Protein AF-A0A6J8AQZ4-F1 (afdb_monomer_lite)

Sequence (207 aa):
MGESQRAQWILSMPACADYNSAMQDLTGVGYCTSDQHKEATRARKERDRVDTLAILEYLSERNPFTNDVSLRNIETGVEAEPVVNVDKAESIGNKTLELMKGQTILNYSFKKSNQSITLAAKPKSKSDSDFLNTDIDPQLMFQRLTTAANGLFENTSEVFQYELSSIPSSMFDCNRLPREACKSNLADAIWACGSDCIHEIDGEVKI

Radius of gyration: 31.35 Å; chains: 1; bounding box: 79×80×85 Å

Structure (mmCIF, N/CA/C/O backbone):
data_AF-A0A6J8AQZ4-F1
#
_entry.id   AF-A0A6J8AQZ4-F1
#
loop_
_atom_site.group_PDB
_atom_site.id
_atom_site.type_symbol
_atom_site.label_atom_id
_atom_site.label_alt_id
_atom_site.label_comp_id
_atom_site.label_asym_id
_atom_site.label_entity_id
_atom_site.label_seq_id
_atom_site.pdbx_PDB_ins_code
_atom_site.Cartn_x
_atom_site.Cartn_y
_atom_site.Cartn_z
_atom_site.occupancy
_atom_site.B_iso_or_equiv
_atom_site.auth_seq_id
_atom_site.auth_comp_id
_atom_site.auth_asym_id
_atom_site.auth_atom_id
_atom_site.pdbx_PDB_model_num
ATOM 1 N N . MET A 1 1 ? 14.555 34.917 -6.630 1.00 58.16 1 MET A N 1
ATOM 2 C CA . MET A 1 1 ? 14.397 35.268 -8.060 1.00 58.16 1 MET A CA 1
ATOM 3 C C . MET A 1 1 ? 13.459 36.461 -8.144 1.00 58.16 1 MET A C 1
ATOM 5 O O . MET A 1 1 ? 12.332 36.334 -7.672 1.00 58.16 1 MET A O 1
ATOM 9 N N . GLY A 1 2 ? 13.938 37.609 -8.635 1.00 88.62 2 GLY A N 1
ATOM 10 C CA . GLY A 1 2 ? 13.139 38.840 -8.713 1.00 88.62 2 GLY A CA 1
ATOM 11 C C . GLY A 1 2 ? 12.126 38.821 -9.864 1.00 88.62 2 GLY A C 1
ATOM 12 O O . GLY A 1 2 ? 12.250 38.012 -10.785 1.00 88.62 2 GLY A O 1
ATOM 13 N N . GLU A 1 3 ? 11.131 39.711 -9.826 1.00 86.50 3 GLU A N 1
ATOM 14 C CA . GLU A 1 3 ? 10.100 39.821 -10.876 1.00 86.50 3 GLU A CA 1
ATOM 15 C C . GLU A 1 3 ? 10.682 40.126 -12.258 1.00 86.50 3 GLU A C 1
ATOM 17 O O . GLU A 1 3 ? 10.218 39.571 -13.248 1.00 86.50 3 GLU A O 1
ATOM 22 N N . SER A 1 4 ? 11.749 40.923 -12.334 1.00 83.19 4 SER A N 1
ATOM 23 C CA . SER A 1 4 ? 12.439 41.237 -13.591 1.00 83.19 4 SER A CA 1
ATOM 24 C C . SER A 1 4 ? 13.028 39.996 -14.266 1.00 83.19 4 SER A C 1
ATOM 26 O O . SER A 1 4 ? 12.881 39.812 -15.471 1.00 83.19 4 SER A O 1
ATOM 28 N N . GLN A 1 5 ? 13.633 39.098 -13.488 1.00 80.88 5 GLN A N 1
ATOM 29 C CA . GLN A 1 5 ? 14.158 37.830 -13.995 1.00 80.88 5 GLN A CA 1
ATOM 30 C C . GLN A 1 5 ? 13.031 36.884 -14.406 1.00 80.88 5 GLN A C 1
ATOM 32 O O . GLN A 1 5 ? 13.143 36.233 -15.440 1.00 80.88 5 GLN A O 1
ATOM 37 N N . ARG A 1 6 ? 11.921 36.838 -13.657 1.00 81.31 6 ARG A N 1
ATOM 38 C CA . ARG A 1 6 ? 10.739 36.057 -14.059 1.00 81.31 6 ARG A CA 1
ATOM 39 C C . ARG A 1 6 ? 10.145 36.572 -15.370 1.00 81.31 6 ARG A C 1
ATOM 41 O O . ARG A 1 6 ? 9.874 35.770 -16.255 1.00 81.31 6 ARG A O 1
ATOM 48 N N . ALA A 1 7 ? 9.992 37.887 -15.517 1.00 85.00 7 ALA A N 1
ATOM 49 C CA . ALA A 1 7 ? 9.477 38.504 -16.735 1.00 85.00 7 ALA A CA 1
ATOM 50 C C . ALA A 1 7 ? 10.390 38.229 -17.935 1.00 85.00 7 ALA A C 1
ATOM 52 O O . ALA A 1 7 ? 9.904 37.862 -19.000 1.00 85.00 7 ALA A O 1
ATOM 53 N N . GLN A 1 8 ? 11.709 38.325 -17.753 1.00 83.00 8 GLN A N 1
ATOM 54 C CA . GLN A 1 8 ? 12.668 38.010 -18.807 1.00 83.00 8 GLN A CA 1
ATOM 55 C C . GLN A 1 8 ? 12.550 36.555 -19.271 1.00 83.00 8 GLN A C 1
ATOM 57 O O . GLN A 1 8 ? 12.545 36.317 -20.471 1.00 83.00 8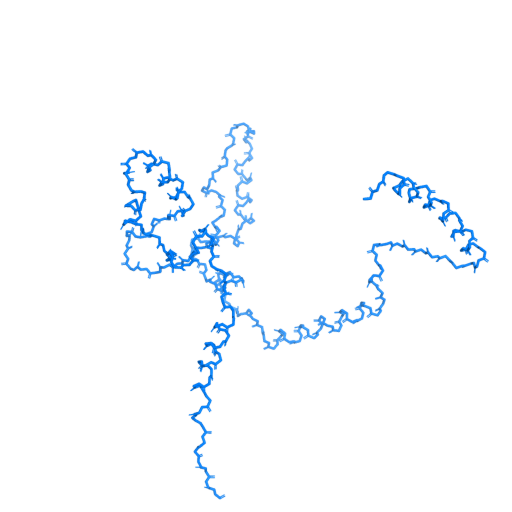 GLN A O 1
ATOM 62 N N . TRP A 1 9 ? 12.404 35.604 -18.345 1.00 79.25 9 TRP A N 1
ATOM 63 C CA . TRP A 1 9 ? 12.208 34.188 -18.673 1.00 79.25 9 TRP A CA 1
ATOM 64 C C . TRP A 1 9 ? 10.869 33.912 -19.368 1.00 79.25 9 TRP A C 1
ATOM 66 O O . TRP A 1 9 ? 10.823 33.168 -20.345 1.00 79.25 9 TRP A O 1
ATOM 76 N N . ILE A 1 10 ? 9.784 34.523 -18.889 1.00 84.75 10 ILE A N 1
ATOM 77 C CA . ILE A 1 10 ? 8.444 34.337 -19.465 1.00 84.75 10 ILE A CA 1
ATOM 78 C C . ILE A 1 10 ? 8.373 34.923 -20.878 1.00 84.75 10 ILE A C 1
ATOM 80 O O . ILE A 1 10 ? 7.777 34.317 -21.763 1.00 84.75 10 ILE A O 1
ATOM 84 N N . LEU A 1 11 ? 8.985 36.086 -21.101 1.00 84.44 11 LEU A N 1
ATOM 85 C CA . LEU A 1 11 ? 8.940 36.775 -22.390 1.00 84.44 11 LEU A CA 1
ATOM 86 C C . LEU A 1 11 ? 9.978 36.245 -23.390 1.00 84.44 11 LEU A C 1
ATOM 88 O O . LEU A 1 11 ? 9.758 36.354 -24.594 1.00 84.44 11 LEU A O 1
ATOM 92 N N . SER A 1 12 ? 11.090 35.660 -22.929 1.00 84.69 12 SER A N 1
ATOM 93 C CA . SER A 1 12 ? 12.106 35.084 -23.819 1.00 84.69 12 SER A CA 1
ATOM 94 C C . SER A 1 12 ? 11.692 33.732 -24.390 1.00 84.69 12 SER A C 1
ATOM 96 O O . SER A 1 12 ? 12.047 33.426 -25.525 1.00 84.69 12 SER A O 1
ATOM 98 N N . MET A 1 13 ? 10.920 32.936 -23.645 1.00 83.19 13 MET A N 1
ATOM 99 C CA . MET A 1 13 ? 10.511 31.597 -24.074 1.00 83.19 13 MET A CA 1
ATOM 100 C C . MET A 1 13 ? 9.758 31.573 -25.417 1.00 83.19 13 MET A C 1
ATOM 102 O O . MET A 1 13 ? 10.175 30.805 -26.284 1.00 83.19 13 MET A O 1
ATOM 106 N N . PRO A 1 14 ? 8.710 32.393 -25.647 1.00 83.75 14 PRO A N 1
ATOM 107 C CA . PRO A 1 14 ? 8.016 32.432 -26.935 1.00 83.75 14 PRO A CA 1
ATOM 108 C C . PRO A 1 14 ? 8.938 32.862 -28.079 1.00 83.75 14 PRO A C 1
ATOM 110 O O . PRO A 1 14 ? 8.982 32.206 -29.112 1.00 83.75 14 PRO A O 1
ATOM 113 N N . ALA A 1 15 ? 9.757 33.897 -27.859 1.00 84.12 15 ALA A N 1
ATOM 114 C CA . ALA A 1 15 ? 10.703 34.365 -28.867 1.00 84.12 15 ALA A CA 1
ATOM 115 C C . ALA A 1 15 ? 11.713 33.268 -29.244 1.00 84.12 15 ALA A C 1
ATOM 117 O O . ALA A 1 15 ? 11.947 33.010 -30.421 1.00 84.12 15 ALA A O 1
ATOM 118 N N . CYS A 1 16 ? 12.286 32.574 -28.257 1.00 83.50 16 CYS A N 1
ATOM 119 C CA . CYS A 1 16 ? 13.197 31.458 -28.501 1.00 83.50 16 CYS A CA 1
ATOM 120 C C . CYS A 1 16 ? 12.506 30.271 -29.192 1.00 83.50 16 CYS A C 1
ATOM 122 O O . CYS A 1 16 ? 13.143 29.597 -30.002 1.00 83.50 16 CYS A O 1
ATOM 124 N N . ALA A 1 17 ? 11.226 30.017 -28.905 1.00 83.56 17 ALA A N 1
ATOM 125 C CA . ALA A 1 17 ? 10.450 28.964 -29.555 1.00 83.56 17 ALA A CA 1
ATOM 126 C C . ALA A 1 17 ? 10.220 29.249 -31.049 1.00 83.56 17 ALA A C 1
ATOM 128 O O . ALA A 1 17 ? 10.356 28.330 -31.860 1.00 83.56 17 ALA A O 1
ATOM 129 N N . ASP A 1 18 ? 9.962 30.505 -31.422 1.00 85.31 18 ASP A N 1
ATOM 130 C CA . ASP A 1 18 ? 9.779 30.911 -32.822 1.00 85.31 18 ASP A CA 1
ATOM 131 C C . ASP A 1 18 ? 11.064 30.709 -33.639 1.00 85.31 18 ASP A C 1
ATOM 133 O O . ASP A 1 18 ? 11.042 30.083 -34.701 1.00 85.31 18 ASP A O 1
ATOM 137 N N . TYR A 1 19 ? 12.215 31.151 -33.115 1.00 87.62 19 TYR A N 1
ATOM 138 C CA . TYR A 1 19 ? 13.513 30.926 -33.769 1.00 87.62 19 TYR A CA 1
ATOM 139 C C . TYR A 1 19 ? 13.877 29.440 -33.854 1.00 87.62 19 TYR A C 1
ATOM 141 O O . TYR A 1 19 ? 14.420 28.998 -34.866 1.00 87.62 19 TYR A O 1
ATOM 149 N N . ASN A 1 20 ? 13.579 28.660 -32.811 1.00 83.69 20 ASN A N 1
ATOM 150 C CA . ASN A 1 20 ? 13.807 27.217 -32.818 1.00 83.69 20 ASN A CA 1
ATOM 151 C C . ASN A 1 20 ? 12.940 26.521 -33.877 1.00 83.69 20 ASN A C 1
ATOM 153 O O . ASN A 1 20 ? 13.442 25.679 -34.615 1.00 83.69 20 ASN A O 1
ATOM 157 N N . SER A 1 21 ? 11.670 26.909 -34.001 1.00 84.44 21 SER A N 1
ATOM 158 C CA . SER A 1 21 ? 10.755 26.361 -35.011 1.00 84.44 21 SER A CA 1
ATOM 159 C C . SER A 1 21 ? 11.232 26.696 -36.426 1.00 84.44 21 SER A C 1
ATOM 161 O O . SER A 1 21 ? 11.387 25.798 -37.248 1.00 84.44 21 SER A O 1
ATOM 163 N N . ALA A 1 22 ? 11.609 27.954 -36.679 1.00 88.56 22 ALA A N 1
ATOM 164 C CA . ALA A 1 22 ? 12.163 28.370 -37.969 1.00 88.56 22 ALA A CA 1
ATOM 165 C C . ALA A 1 22 ? 13.468 27.631 -38.328 1.00 88.56 22 ALA A C 1
ATOM 167 O O . ALA A 1 22 ? 13.700 27.293 -39.489 1.00 88.56 22 ALA A O 1
ATOM 168 N N . MET A 1 23 ? 14.324 27.350 -37.337 1.00 86.12 23 MET A N 1
ATOM 169 C CA . MET A 1 23 ? 15.549 26.568 -37.535 1.00 86.12 23 MET A CA 1
ATOM 170 C C . MET A 1 23 ? 15.245 25.105 -37.890 1.00 86.12 23 MET A C 1
ATOM 172 O O . MET A 1 23 ? 15.922 24.515 -38.736 1.00 86.12 23 MET A O 1
ATOM 176 N N . GLN A 1 24 ? 14.228 24.511 -37.265 1.00 87.31 24 GLN A N 1
ATOM 177 C CA . GLN A 1 24 ? 13.788 23.148 -37.570 1.00 87.31 24 GLN A CA 1
ATOM 178 C C . GLN A 1 24 ? 13.189 23.054 -38.976 1.00 87.31 24 GLN A C 1
ATOM 180 O O . GLN A 1 24 ? 13.543 22.137 -39.718 1.00 87.31 24 GLN A O 1
ATOM 185 N N . ASP A 1 25 ? 12.381 24.038 -39.377 1.00 86.75 25 ASP A N 1
ATOM 186 C CA . ASP A 1 25 ? 11.824 24.126 -40.731 1.00 86.75 25 ASP A CA 1
ATOM 187 C C . ASP A 1 25 ? 12.928 24.276 -41.787 1.00 86.75 25 ASP A C 1
ATOM 189 O O . ASP A 1 25 ? 12.918 23.584 -42.805 1.00 86.75 25 ASP A O 1
ATOM 193 N N . LEU A 1 26 ? 13.924 25.132 -41.526 1.00 88.88 26 LEU A N 1
ATOM 194 C CA . LEU A 1 26 ? 15.059 25.346 -42.429 1.00 88.88 26 LEU A CA 1
ATOM 195 C C . LEU A 1 26 ? 15.908 24.082 -42.612 1.00 88.88 26 LEU A C 1
ATOM 197 O O . LEU A 1 26 ? 16.385 23.800 -43.710 1.00 88.88 26 LEU A O 1
ATOM 201 N N . THR A 1 27 ? 16.142 23.346 -41.527 1.00 87.31 27 THR A N 1
ATOM 202 C CA . THR A 1 27 ? 17.009 22.158 -41.539 1.00 87.31 27 THR A CA 1
ATOM 203 C C . THR A 1 27 ? 16.265 20.878 -41.914 1.00 87.31 27 THR A C 1
ATOM 205 O O . THR A 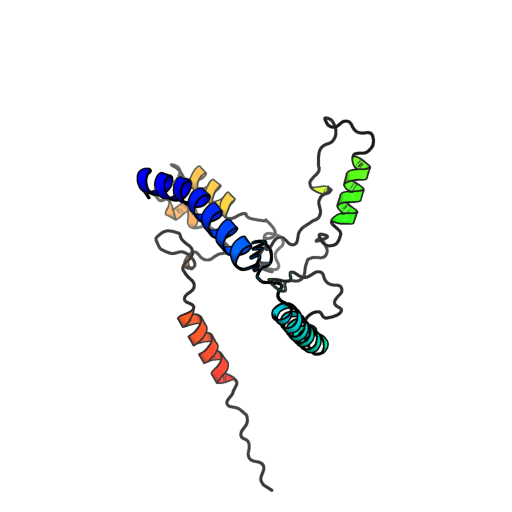1 27 ? 16.905 19.862 -42.181 1.00 87.31 27 THR A O 1
ATOM 208 N N . GLY A 1 28 ? 14.928 20.905 -41.939 1.00 79.94 28 GLY A N 1
ATOM 209 C CA . GLY A 1 28 ? 14.087 19.722 -42.122 1.00 79.94 28 GLY A CA 1
ATOM 210 C C . GLY A 1 28 ? 14.177 18.720 -40.963 1.00 79.94 28 GLY A C 1
ATOM 211 O O . GLY A 1 28 ? 13.743 17.577 -41.105 1.00 79.94 28 GLY A O 1
ATOM 212 N N . VAL A 1 29 ? 14.758 19.119 -39.824 1.00 76.56 29 VAL A N 1
ATOM 213 C CA . VAL A 1 29 ? 14.945 18.273 -38.639 1.00 76.56 29 VAL A CA 1
ATOM 214 C C . VAL A 1 29 ? 13.958 18.714 -37.563 1.00 76.56 29 VAL A C 1
ATOM 216 O O . VAL A 1 29 ? 14.238 19.610 -36.773 1.00 76.56 29 VAL A O 1
ATOM 219 N N . GLY A 1 30 ? 12.791 18.070 -37.522 1.00 68.88 30 GLY A N 1
ATOM 220 C CA . GLY A 1 30 ? 11.788 18.305 -36.482 1.00 68.88 30 GLY A CA 1
ATOM 221 C C . GLY A 1 30 ? 12.209 17.695 -35.144 1.00 68.88 30 GLY A C 1
ATOM 222 O O . GLY A 1 30 ? 12.265 16.472 -34.997 1.00 68.88 30 GLY A O 1
ATOM 223 N N . TYR A 1 31 ? 12.475 18.536 -34.147 1.00 61.81 31 TYR A N 1
ATOM 224 C CA . TYR A 1 31 ? 12.676 18.118 -32.762 1.00 61.81 31 TYR A CA 1
ATOM 225 C C . TYR A 1 31 ? 11.317 18.061 -32.059 1.00 61.81 31 TYR A C 1
ATOM 227 O O . TYR A 1 31 ? 10.884 19.001 -31.397 1.00 61.81 31 TYR A O 1
ATOM 235 N N . CYS A 1 32 ? 10.631 16.925 -32.174 1.00 58.16 32 CYS A N 1
ATOM 236 C CA . CYS A 1 32 ? 9.469 16.640 -31.338 1.00 58.16 32 CYS A CA 1
ATOM 237 C C . CYS A 1 32 ? 9.949 16.207 -29.947 1.00 58.16 32 CYS A C 1
ATOM 239 O O . CYS A 1 32 ? 10.087 15.016 -29.667 1.00 58.16 32 CYS A O 1
ATOM 241 N N . THR A 1 33 ? 10.208 17.154 -29.047 1.00 56.22 33 THR A N 1
ATOM 242 C CA . THR A 1 33 ? 10.323 16.824 -27.623 1.00 56.22 33 THR A CA 1
ATOM 243 C C . THR A 1 33 ? 8.918 16.630 -27.065 1.00 56.22 33 THR A C 1
ATOM 245 O O . THR A 1 33 ? 8.337 17.536 -26.473 1.00 56.22 33 THR A O 1
ATOM 248 N N . SER A 1 34 ? 8.337 15.439 -27.247 1.00 52.62 34 SER A N 1
ATOM 249 C CA . SER A 1 34 ? 7.300 15.017 -26.306 1.00 52.62 34 SER A CA 1
ATOM 250 C C . SER A 1 34 ? 8.012 14.786 -24.972 1.00 52.62 34 SER A C 1
ATOM 252 O O . SER A 1 34 ? 8.622 13.734 -24.757 1.00 52.62 34 SER A O 1
ATOM 254 N N . ASP A 1 35 ? 7.990 15.789 -24.099 1.00 52.09 35 ASP A N 1
ATOM 255 C CA . ASP A 1 35 ? 8.717 15.800 -22.821 1.00 52.09 35 ASP A CA 1
ATOM 256 C C . ASP A 1 35 ? 8.324 14.669 -21.856 1.00 52.09 35 ASP A C 1
ATOM 258 O O . ASP A 1 35 ? 8.927 14.516 -20.800 1.00 52.09 35 ASP A O 1
ATOM 262 N N . GLN A 1 36 ? 7.348 13.829 -22.204 1.00 53.62 36 GLN A N 1
ATOM 263 C CA . GLN A 1 36 ? 6.868 12.782 -21.310 1.00 53.62 36 GLN A CA 1
ATOM 264 C C . GLN A 1 36 ? 7.612 11.445 -21.424 1.00 53.62 36 GLN A C 1
ATOM 266 O O . GLN A 1 36 ? 7.566 10.674 -20.471 1.00 53.62 36 GLN A O 1
ATOM 271 N N . HIS A 1 37 ? 8.358 11.159 -22.503 1.00 55.16 37 HIS A N 1
ATOM 272 C CA . HIS A 1 37 ? 9.021 9.847 -22.656 1.00 55.16 37 HIS A CA 1
ATOM 273 C C . HIS A 1 37 ? 10.385 9.880 -23.357 1.00 55.16 37 HIS A C 1
ATOM 275 O O . HIS A 1 37 ? 10.706 8.991 -24.148 1.00 55.16 37 HIS A O 1
ATOM 281 N N . LYS A 1 38 ? 11.245 10.847 -23.020 1.00 57.66 38 LYS A N 1
ATOM 282 C CA . LYS A 1 38 ? 12.655 10.823 -23.462 1.00 57.66 38 LYS A CA 1
ATOM 283 C C . LYS A 1 38 ? 13.407 9.564 -22.975 1.00 57.66 38 LYS A C 1
ATOM 285 O O . LYS A 1 38 ? 14.357 9.112 -23.607 1.00 57.66 38 LYS A O 1
ATOM 290 N N . GLU A 1 39 ? 12.913 8.943 -21.904 1.00 55.91 39 GLU A N 1
ATOM 291 C CA . GLU A 1 39 ? 13.478 7.737 -21.287 1.00 55.91 39 GLU A CA 1
ATOM 292 C C . GLU A 1 39 ? 13.051 6.412 -21.947 1.00 55.91 39 GLU A C 1
ATOM 294 O O . GLU A 1 39 ? 13.713 5.398 -21.752 1.00 55.91 39 GLU A O 1
ATOM 299 N N . ALA A 1 40 ? 12.008 6.382 -22.787 1.00 66.81 40 ALA A N 1
ATOM 300 C CA . ALA A 1 40 ? 11.498 5.138 -23.390 1.00 66.81 40 ALA A CA 1
ATOM 301 C C . ALA A 1 40 ? 12.202 4.770 -24.714 1.00 66.81 40 ALA A C 1
ATOM 303 O O . ALA A 1 40 ? 11.592 4.232 -25.645 1.00 66.81 40 ALA A O 1
ATOM 304 N N . THR A 1 41 ? 13.495 5.076 -24.818 1.00 79.88 41 THR A N 1
ATOM 305 C CA . THR A 1 41 ? 14.304 4.766 -26.003 1.00 79.88 41 THR A CA 1
ATOM 306 C C . THR A 1 41 ? 14.408 3.247 -26.193 1.00 79.88 41 THR A C 1
ATOM 308 O O . THR A 1 41 ? 14.424 2.493 -25.222 1.00 79.88 41 THR A O 1
ATOM 311 N N . ARG A 1 42 ? 14.532 2.767 -27.440 1.00 82.19 42 ARG A N 1
ATOM 312 C CA . ARG A 1 42 ? 14.672 1.327 -27.751 1.00 82.19 42 ARG A CA 1
ATOM 313 C C . ARG A 1 42 ? 15.762 0.636 -26.917 1.00 82.19 42 ARG A C 1
ATOM 315 O O . ARG A 1 42 ? 15.546 -0.468 -26.441 1.00 82.19 42 ARG A O 1
ATOM 322 N N . ALA A 1 43 ? 16.894 1.306 -26.699 1.00 83.88 43 ALA A N 1
ATOM 323 C CA . ALA A 1 43 ? 17.983 0.799 -25.865 1.00 83.88 43 ALA A CA 1
ATOM 324 C C . ALA A 1 43 ? 17.592 0.631 -24.384 1.00 83.88 43 ALA A C 1
ATOM 326 O O . ALA A 1 43 ? 18.026 -0.322 -23.747 1.00 83.88 43 ALA A O 1
ATOM 327 N N . ARG A 1 44 ? 16.764 1.534 -23.840 1.00 83.25 44 ARG A N 1
ATOM 328 C CA . ARG A 1 44 ? 16.249 1.451 -22.464 1.00 83.25 44 ARG A CA 1
ATOM 329 C C . ARG A 1 44 ? 15.249 0.314 -22.326 1.00 83.25 44 ARG A C 1
ATOM 331 O O . ARG A 1 44 ? 15.419 -0.507 -21.446 1.00 83.25 44 ARG A O 1
ATOM 338 N N . LYS A 1 45 ? 14.321 0.181 -23.279 1.00 86.62 45 LYS A N 1
ATOM 339 C CA . LYS A 1 45 ? 13.375 -0.949 -23.327 1.00 86.62 45 LYS A CA 1
ATOM 340 C C . LYS A 1 45 ? 14.081 -2.305 -23.371 1.00 86.62 45 LYS A C 1
ATOM 342 O O . LYS A 1 45 ? 13.656 -3.237 -22.702 1.00 86.62 45 LYS A O 1
ATOM 347 N N . GLU A 1 46 ? 15.152 -2.412 -24.157 1.00 91.56 46 GLU A N 1
ATOM 348 C CA . GLU A 1 46 ? 15.924 -3.654 -24.246 1.00 91.56 46 GLU A CA 1
ATOM 349 C C . GLU A 1 46 ? 16.688 -3.946 -22.952 1.00 91.56 46 GLU A C 1
ATOM 351 O O . GLU A 1 46 ? 16.699 -5.086 -22.498 1.00 91.56 46 GLU A O 1
ATOM 356 N N . ARG A 1 47 ? 17.277 -2.922 -22.323 1.00 91.25 47 ARG A N 1
ATOM 357 C CA . ARG A 1 47 ? 17.936 -3.074 -21.022 1.00 91.25 47 ARG A CA 1
ATOM 358 C C . ARG A 1 47 ? 16.943 -3.468 -19.933 1.00 91.25 47 ARG A C 1
ATOM 360 O O . ARG A 1 47 ? 17.179 -4.458 -19.261 1.00 91.25 47 ARG A O 1
ATOM 367 N N . ASP A 1 48 ? 15.811 -2.776 -19.838 1.00 93.50 48 ASP A N 1
ATOM 368 C CA . ASP A 1 48 ? 14.754 -3.091 -18.876 1.00 93.50 48 ASP A CA 1
ATOM 369 C C . ASP A 1 48 ? 14.266 -4.534 -19.057 1.00 93.50 48 ASP A C 1
ATOM 371 O O . ASP A 1 48 ? 14.046 -5.238 -18.075 1.00 93.50 48 ASP A O 1
ATOM 375 N N . ARG A 1 49 ? 14.145 -5.016 -20.305 1.00 94.12 49 ARG A N 1
ATOM 376 C CA . ARG A 1 49 ? 13.804 -6.416 -20.598 1.00 94.12 49 ARG A CA 1
ATOM 377 C C . ARG A 1 49 ? 14.861 -7.381 -20.058 1.00 94.12 49 ARG A C 1
ATOM 379 O O . ARG A 1 49 ? 14.496 -8.380 -19.445 1.00 94.12 49 ARG A O 1
ATOM 386 N N . VAL A 1 50 ? 16.142 -7.107 -20.302 1.00 96.25 50 VAL A N 1
ATOM 387 C CA . VAL A 1 50 ? 17.256 -7.936 -19.809 1.00 96.25 50 VAL A CA 1
ATOM 388 C C . VAL A 1 50 ? 17.295 -7.941 -18.280 1.00 96.25 50 VAL A C 1
ATOM 390 O O . VAL A 1 50 ? 17.346 -9.014 -17.688 1.00 96.25 50 VAL A O 1
ATOM 393 N N . ASP A 1 51 ? 17.182 -6.774 -17.648 1.00 96.00 51 ASP A N 1
ATOM 394 C CA . ASP A 1 51 ? 17.206 -6.628 -16.190 1.00 96.00 51 ASP A CA 1
ATOM 395 C C . ASP A 1 51 ? 15.999 -7.328 -15.546 1.00 96.00 51 ASP A C 1
ATOM 397 O O . ASP A 1 51 ? 16.143 -8.057 -14.565 1.00 96.00 51 ASP A O 1
ATOM 401 N N . THR A 1 52 ? 14.810 -7.183 -16.140 1.00 95.56 52 THR A N 1
ATOM 402 C CA . THR A 1 52 ? 13.596 -7.882 -15.688 1.00 95.56 52 THR A CA 1
ATOM 403 C C . THR A 1 52 ? 13.778 -9.395 -15.763 1.00 95.56 52 THR A C 1
ATOM 405 O O . THR A 1 52 ? 13.414 -10.099 -14.824 1.00 95.56 52 THR A O 1
ATOM 408 N N . LEU A 1 53 ? 14.355 -9.912 -16.853 1.00 96.38 53 LEU A N 1
ATOM 409 C CA . LEU A 1 53 ? 14.617 -11.345 -16.991 1.00 96.38 53 LEU A CA 1
ATOM 410 C C . LEU A 1 53 ? 15.647 -11.843 -15.977 1.00 96.38 53 LEU A C 1
ATOM 412 O O . LEU A 1 53 ? 15.430 -12.899 -15.395 1.00 96.38 53 LEU A O 1
ATOM 416 N N . ALA A 1 54 ? 16.707 -11.077 -15.718 1.00 95.88 54 ALA A N 1
ATOM 417 C CA . ALA A 1 54 ? 17.704 -11.428 -14.710 1.00 95.88 54 ALA A CA 1
ATOM 418 C C . ALA A 1 54 ? 17.089 -11.500 -13.302 1.00 95.88 54 ALA A C 1
ATOM 420 O O . ALA A 1 54 ? 17.364 -12.432 -12.547 1.00 95.88 54 ALA A O 1
ATOM 421 N N . ILE A 1 55 ? 16.207 -10.553 -12.959 1.00 93.50 55 ILE A N 1
ATOM 422 C CA . ILE A 1 55 ? 15.473 -10.575 -11.687 1.00 93.50 55 ILE A CA 1
ATOM 423 C C . ILE A 1 55 ? 14.526 -11.780 -11.630 1.00 93.50 55 ILE A C 1
ATOM 425 O O . ILE A 1 55 ? 14.465 -12.454 -10.604 1.00 93.50 55 ILE A O 1
ATOM 429 N N . LEU A 1 56 ? 13.804 -12.077 -12.715 1.00 92.81 56 LEU A N 1
ATOM 430 C CA . LEU A 1 56 ? 12.902 -13.230 -12.771 1.00 92.81 56 LEU A CA 1
ATOM 431 C C . LEU A 1 56 ? 13.652 -14.556 -12.622 1.00 92.81 56 LEU A C 1
ATOM 433 O O . LEU A 1 56 ? 13.208 -15.409 -11.860 1.00 92.81 56 LEU A O 1
ATOM 437 N N . GLU A 1 57 ? 14.785 -14.721 -13.303 1.00 95.06 57 GLU A N 1
ATOM 438 C CA . GLU A 1 57 ? 15.642 -15.903 -13.184 1.00 95.06 57 GLU A CA 1
ATOM 439 C C . GLU A 1 57 ? 16.150 -16.056 -11.744 1.00 95.06 57 GLU A C 1
ATOM 441 O O . GLU A 1 57 ? 15.948 -17.103 -11.125 1.00 95.06 57 GLU A O 1
ATOM 446 N N . TYR A 1 58 ? 16.675 -14.976 -11.155 1.00 92.56 58 TYR A N 1
ATOM 447 C CA . TYR A 1 58 ? 17.133 -14.961 -9.766 1.00 92.56 58 TYR A CA 1
ATOM 448 C C . TYR A 1 58 ? 16.026 -15.346 -8.769 1.00 92.56 58 TYR A C 1
ATOM 450 O O . TYR A 1 58 ? 16.246 -16.183 -7.888 1.00 92.56 58 TYR A O 1
ATOM 458 N N . LEU A 1 59 ? 14.829 -14.766 -8.914 1.00 90.06 59 LEU A N 1
ATOM 459 C CA . LEU A 1 59 ? 13.677 -15.051 -8.052 1.00 90.06 59 LEU A CA 1
ATOM 460 C C . LEU A 1 59 ? 13.060 -16.429 -8.319 1.00 90.06 59 LEU A C 1
ATOM 462 O O . LEU A 1 59 ? 12.419 -16.975 -7.425 1.00 90.06 59 LEU A O 1
ATOM 466 N N . SER A 1 60 ? 13.250 -17.012 -9.506 1.00 88.00 60 SER A N 1
ATOM 467 C CA . SER A 1 60 ? 12.776 -18.369 -9.802 1.00 88.00 60 SER A CA 1
ATOM 468 C C . SER A 1 60 ? 13.555 -19.429 -9.019 1.00 88.00 60 SER A C 1
ATOM 470 O O . SER A 1 60 ? 12.958 -20.371 -8.502 1.00 88.00 60 SER A O 1
ATOM 472 N N . GLU A 1 61 ? 14.868 -19.237 -8.858 1.00 87.88 61 GLU A N 1
ATOM 473 C CA . GLU A 1 61 ? 15.719 -20.113 -8.046 1.00 87.88 61 GLU A CA 1
ATOM 474 C C . GLU A 1 61 ? 15.585 -19.833 -6.544 1.00 87.88 61 GLU A C 1
ATOM 476 O O . GLU A 1 61 ? 15.694 -20.743 -5.723 1.00 87.88 61 GLU A O 1
ATOM 481 N N . ARG A 1 62 ? 15.381 -18.562 -6.171 1.00 82.19 62 ARG A N 1
ATOM 482 C CA . ARG A 1 62 ? 15.362 -18.082 -4.779 1.00 82.19 62 ARG A CA 1
ATOM 483 C C . ARG A 1 62 ? 14.046 -17.391 -4.473 1.00 82.19 62 ARG A C 1
ATOM 485 O O . ARG A 1 62 ? 14.036 -16.225 -4.082 1.00 82.19 62 ARG A O 1
ATOM 492 N N . ASN A 1 63 ? 12.940 -18.100 -4.681 1.00 81.25 63 ASN A N 1
ATOM 493 C CA . ASN A 1 63 ? 11.622 -17.529 -4.452 1.00 81.25 63 ASN A CA 1
ATOM 494 C C . ASN A 1 63 ? 11.486 -17.137 -2.968 1.00 81.25 63 ASN A C 1
ATOM 496 O O . ASN A 1 63 ? 11.493 -18.024 -2.110 1.00 81.25 63 ASN A O 1
ATOM 500 N N . PRO A 1 64 ? 11.373 -15.834 -2.643 1.00 72.06 64 PRO A N 1
ATOM 501 C CA . PRO A 1 64 ? 11.251 -15.386 -1.259 1.00 72.06 64 PRO A CA 1
ATOM 502 C C . PRO A 1 64 ? 9.878 -15.732 -0.667 1.00 72.06 64 PRO A C 1
ATOM 504 O O . PRO A 1 64 ? 9.686 -15.637 0.544 1.00 72.06 64 PRO A O 1
ATOM 507 N N . PHE A 1 65 ? 8.925 -16.136 -1.509 1.00 74.56 65 PHE A N 1
ATOM 508 C CA . PHE A 1 65 ? 7.604 -16.584 -1.110 1.00 74.56 65 PHE A CA 1
ATOM 509 C C . PHE A 1 65 ? 7.585 -18.110 -1.063 1.00 74.56 65 PHE A C 1
ATOM 511 O O . PHE A 1 65 ? 7.561 -18.799 -2.085 1.00 74.56 65 PHE A O 1
ATOM 518 N N . THR A 1 66 ? 7.579 -18.656 0.147 1.00 70.88 66 THR A N 1
ATOM 519 C CA . THR A 1 66 ? 7.188 -20.048 0.365 1.00 70.88 66 THR A CA 1
ATOM 520 C C . THR A 1 66 ? 5.680 -20.189 0.147 1.00 70.88 66 THR A C 1
ATOM 522 O O . THR A 1 66 ? 4.943 -19.225 0.345 1.00 70.88 66 THR A O 1
ATOM 525 N N . ASN A 1 67 ? 5.205 -21.385 -0.225 1.00 71.31 67 ASN A N 1
ATOM 526 C CA . ASN A 1 67 ? 3.770 -21.713 -0.280 1.00 71.31 67 ASN A CA 1
ATOM 527 C C . ASN A 1 67 ? 3.182 -21.800 1.141 1.00 71.31 67 ASN A C 1
ATOM 529 O O . ASN A 1 67 ? 2.745 -22.859 1.588 1.00 71.31 67 ASN A O 1
ATOM 533 N N . ASP A 1 68 ? 3.246 -20.696 1.872 1.00 75.94 68 ASP A N 1
ATOM 534 C CA . ASP A 1 68 ? 2.675 -20.537 3.194 1.00 75.94 68 ASP A CA 1
ATOM 535 C C . ASP A 1 68 ? 1.295 -19.890 3.043 1.00 75.94 68 ASP A C 1
ATOM 537 O O . ASP A 1 68 ? 1.123 -18.910 2.319 1.00 75.94 68 ASP A O 1
ATOM 541 N N . VAL A 1 69 ? 0.295 -20.485 3.690 1.00 80.31 69 VAL A N 1
ATOM 542 C CA . VAL A 1 69 ? -1.086 -19.981 3.688 1.00 80.31 69 VAL A CA 1
ATOM 543 C C . VAL A 1 69 ? -1.231 -18.822 4.684 1.00 80.31 69 VAL A C 1
ATOM 545 O O . VAL A 1 69 ? -2.241 -18.116 4.669 1.00 80.31 69 VAL A O 1
ATOM 548 N N . SER A 1 70 ? -0.236 -18.615 5.554 1.00 84.00 70 SER A N 1
ATOM 549 C CA . SER A 1 70 ? -0.243 -17.543 6.541 1.00 84.00 70 SER A CA 1
ATOM 550 C C . SER A 1 70 ? -0.172 -16.154 5.894 1.00 84.00 70 SER A C 1
ATOM 552 O O . SER A 1 70 ? 0.564 -15.898 4.940 1.00 84.00 70 SER A O 1
ATOM 554 N N . LEU A 1 71 ? -0.954 -15.218 6.434 1.00 86.56 71 LEU A N 1
ATOM 555 C CA . LEU A 1 71 ? -0.880 -13.817 6.039 1.00 86.56 71 LEU A CA 1
ATOM 556 C C . LEU A 1 71 ? 0.307 -13.171 6.757 1.00 86.56 71 LEU A C 1
ATOM 558 O O . LEU A 1 71 ? 0.388 -13.222 7.981 1.00 86.56 71 LEU A O 1
ATOM 562 N N . ARG A 1 72 ? 1.217 -12.532 6.019 1.00 84.06 72 ARG A N 1
ATOM 563 C CA . ARG A 1 72 ? 2.445 -11.952 6.579 1.00 84.06 72 ARG A CA 1
ATOM 564 C C . ARG A 1 72 ? 2.657 -10.520 6.109 1.00 84.06 72 ARG A C 1
ATOM 566 O O . ARG A 1 72 ? 2.369 -10.181 4.963 1.00 84.06 72 ARG A O 1
ATOM 573 N N . ASN A 1 73 ? 3.192 -9.679 6.990 1.00 82.25 73 ASN A N 1
ATOM 574 C CA . ASN A 1 73 ? 3.659 -8.352 6.607 1.00 82.25 73 ASN A CA 1
ATOM 575 C C . ASN A 1 73 ? 4.9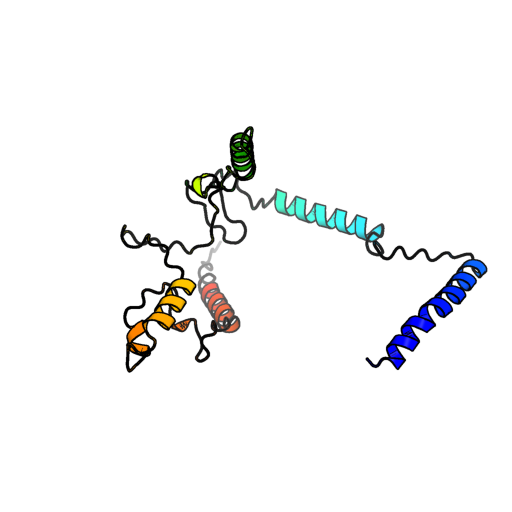48 -8.470 5.770 1.00 82.25 73 ASN A C 1
ATOM 577 O O . ASN A 1 73 ? 5.919 -9.071 6.222 1.00 82.25 73 ASN A O 1
ATOM 581 N N . ILE A 1 74 ? 4.961 -7.888 4.568 1.00 79.19 74 ILE A N 1
ATOM 582 C CA . ILE A 1 74 ? 6.105 -7.949 3.640 1.00 79.19 74 ILE A CA 1
ATOM 583 C C . ILE A 1 74 ? 7.305 -7.132 4.151 1.00 79.19 74 ILE A C 1
ATOM 585 O O . ILE A 1 74 ? 8.445 -7.502 3.897 1.00 79.19 74 ILE A O 1
ATOM 589 N N . GLU A 1 75 ? 7.066 -6.048 4.888 1.00 75.69 75 GLU A N 1
ATOM 590 C CA . GLU A 1 75 ? 8.115 -5.180 5.434 1.00 75.69 75 GLU A CA 1
ATOM 591 C C . GLU A 1 75 ? 8.775 -5.790 6.676 1.00 75.69 75 GLU A C 1
ATOM 593 O O . GLU A 1 75 ? 9.997 -5.790 6.793 1.00 75.69 75 GLU A O 1
ATOM 598 N N . THR A 1 76 ? 7.980 -6.325 7.609 1.00 77.06 76 THR A N 1
ATOM 599 C CA . THR A 1 76 ? 8.490 -6.801 8.909 1.00 77.06 76 THR A CA 1
ATOM 600 C C . THR A 1 76 ? 8.638 -8.317 9.008 1.00 77.06 76 THR A C 1
ATOM 602 O O . THR A 1 76 ? 9.231 -8.811 9.964 1.00 77.06 76 THR A O 1
ATOM 605 N N . GLY A 1 77 ? 8.068 -9.078 8.072 1.00 77.62 77 GLY A N 1
ATOM 606 C CA . GLY A 1 77 ? 8.038 -10.540 8.121 1.00 77.62 77 GLY A CA 1
ATOM 607 C C . GLY A 1 77 ? 7.133 -11.127 9.214 1.00 77.62 77 GLY A C 1
ATOM 608 O O . GLY A 1 77 ? 7.132 -12.341 9.406 1.00 77.62 77 GLY A O 1
ATOM 609 N N . VAL A 1 78 ? 6.359 -10.303 9.931 1.00 79.56 78 VAL A N 1
ATOM 610 C CA . VAL A 1 78 ? 5.498 -10.752 11.038 1.00 79.56 78 VAL A CA 1
ATOM 611 C C . VAL A 1 78 ? 4.240 -11.435 10.510 1.00 79.56 78 VAL A C 1
ATOM 613 O O . VAL A 1 78 ? 3.519 -10.878 9.678 1.00 79.56 78 VAL A O 1
ATOM 616 N N . GLU A 1 79 ? 3.959 -12.627 11.036 1.00 83.88 79 GLU A N 1
ATOM 617 C CA . GLU A 1 79 ? 2.738 -13.380 10.754 1.00 83.88 79 GLU A CA 1
ATOM 618 C C . GLU A 1 79 ? 1.517 -12.752 11.448 1.00 83.88 79 GLU A C 1
ATOM 620 O O . GLU A 1 79 ? 1.540 -12.376 12.634 1.00 83.88 79 GLU A O 1
ATOM 625 N N . ALA A 1 80 ? 0.443 -12.618 10.677 1.00 85.44 80 ALA A N 1
ATOM 626 C CA . ALA A 1 80 ? -0.826 -12.078 11.115 1.00 85.44 80 ALA A CA 1
ATOM 627 C C . ALA A 1 80 ? -1.504 -13.015 12.117 1.00 85.44 80 ALA A C 1
ATOM 629 O O . ALA A 1 80 ? -1.346 -14.232 12.087 1.00 85.44 80 ALA A O 1
ATOM 630 N N . GLU A 1 81 ? -2.298 -12.440 13.013 1.00 83.06 81 GLU A N 1
ATOM 631 C CA . GLU A 1 81 ? -3.162 -13.247 13.871 1.00 83.06 81 GLU A CA 1
ATOM 632 C C . GLU A 1 81 ? -4.365 -13.777 13.085 1.00 83.06 81 GLU A C 1
ATOM 634 O O . GLU A 1 81 ? -4.797 -13.118 12.138 1.00 83.06 81 GLU A O 1
ATOM 639 N N . PRO A 1 82 ? -4.990 -14.889 13.516 1.00 82.81 82 PRO A N 1
ATOM 640 C CA . PRO A 1 82 ? -6.162 -15.453 12.839 1.00 82.81 82 PRO A CA 1
ATOM 641 C C . PRO A 1 82 ? -7.356 -14.491 12.704 1.00 82.81 82 PRO A C 1
ATOM 643 O O . PRO A 1 82 ? -8.245 -14.717 11.888 1.00 82.81 82 PRO A O 1
ATOM 646 N N . VAL A 1 83 ? -7.399 -13.434 13.522 1.00 86.19 83 VAL A N 1
ATOM 647 C CA . VAL A 1 83 ? -8.438 -12.394 13.491 1.00 86.19 83 VAL A CA 1
ATOM 648 C C . VAL A 1 83 ? -8.236 -11.380 12.357 1.00 86.19 83 VAL A C 1
ATOM 650 O O . VAL A 1 83 ? -9.196 -10.747 11.916 1.00 86.19 83 VAL A O 1
ATOM 653 N N . VAL A 1 84 ? -7.005 -11.222 11.865 1.00 88.56 84 VAL A N 1
ATOM 654 C CA . VAL A 1 84 ? -6.678 -10.301 10.773 1.00 88.56 84 VAL A CA 1
ATOM 655 C C . VAL A 1 84 ? -7.253 -10.855 9.473 1.00 88.56 84 VAL A C 1
ATOM 657 O O . VAL A 1 84 ? -7.056 -12.019 9.138 1.00 88.56 84 VAL A O 1
ATOM 660 N N . ASN A 1 85 ? -7.974 -10.016 8.732 1.00 90.19 85 ASN A N 1
ATOM 661 C CA . ASN A 1 85 ? -8.679 -10.424 7.512 1.00 90.19 85 ASN A CA 1
ATOM 662 C C . ASN A 1 85 ? -8.559 -9.388 6.383 1.00 90.19 85 ASN A C 1
ATOM 664 O O . ASN A 1 85 ? -9.445 -9.269 5.532 1.00 90.19 85 ASN A O 1
ATOM 668 N N . VAL A 1 86 ? -7.480 -8.599 6.397 1.00 89.88 86 VAL A N 1
ATOM 669 C CA . VAL A 1 86 ? -7.221 -7.549 5.401 1.00 89.88 86 VAL A CA 1
ATOM 670 C C . VAL A 1 86 ? -7.037 -8.105 3.984 1.00 89.88 86 VAL A C 1
ATOM 672 O O . VAL A 1 86 ? -7.380 -7.430 3.019 1.00 89.88 86 VAL A O 1
ATOM 675 N N . ASP A 1 87 ? -6.609 -9.359 3.849 1.00 90.38 87 ASP A N 1
ATOM 676 C CA . ASP A 1 87 ? -6.575 -10.111 2.587 1.00 90.38 87 ASP A CA 1
ATOM 677 C C . ASP A 1 87 ? -7.964 -10.240 1.934 1.00 90.38 87 ASP A C 1
ATOM 679 O O . ASP A 1 87 ? -8.084 -10.313 0.713 1.00 90.38 87 ASP A O 1
ATOM 683 N N . LYS A 1 88 ? -9.034 -10.204 2.739 1.00 91.38 88 LYS A N 1
ATOM 684 C CA . LYS A 1 88 ? -10.437 -10.316 2.300 1.00 91.38 88 LYS A CA 1
ATOM 685 C C . LYS A 1 88 ? -11.142 -8.963 2.214 1.00 91.38 88 LYS A C 1
ATOM 687 O O . LYS A 1 88 ? -12.376 -8.928 2.177 1.00 91.38 88 LYS A O 1
ATOM 692 N N . ALA A 1 89 ? -10.396 -7.855 2.182 1.00 92.88 89 ALA A N 1
ATOM 693 C CA . ALA A 1 89 ? -10.952 -6.501 2.190 1.00 92.88 89 ALA A CA 1
ATOM 694 C C . ALA A 1 89 ? -12.006 -6.278 1.092 1.00 92.88 89 ALA A C 1
ATOM 696 O O . ALA A 1 89 ? -13.055 -5.700 1.368 1.00 92.88 89 ALA A O 1
ATOM 697 N N . GLU A 1 90 ? -11.787 -6.803 -0.116 1.00 94.44 90 GLU A N 1
ATOM 698 C CA . GLU A 1 90 ? -12.755 -6.706 -1.215 1.00 94.44 90 GLU A CA 1
ATOM 699 C C . GLU A 1 90 ? -14.085 -7.397 -0.874 1.00 94.44 90 GLU A C 1
ATOM 701 O O . GLU A 1 90 ? -15.157 -6.801 -0.981 1.00 94.44 90 GLU A O 1
ATOM 706 N N . SER A 1 91 ? -14.034 -8.645 -0.396 1.00 95.00 91 SER A N 1
ATOM 707 C CA . SER A 1 91 ? -15.234 -9.401 -0.019 1.00 95.00 91 SER A CA 1
ATOM 708 C C . SER A 1 91 ? -16.005 -8.716 1.114 1.00 95.00 91 SER A C 1
ATOM 710 O O . SER A 1 91 ? -17.238 -8.659 1.095 1.00 95.00 91 SER A O 1
ATOM 712 N N . ILE A 1 92 ? -15.287 -8.165 2.095 1.00 93.62 92 ILE A N 1
ATOM 713 C CA . ILE A 1 92 ? -15.864 -7.424 3.224 1.00 93.62 92 ILE A CA 1
ATOM 714 C C . ILE A 1 92 ? -16.497 -6.108 2.745 1.00 93.62 92 ILE A C 1
ATOM 716 O O . ILE A 1 92 ? -17.612 -5.772 3.155 1.00 93.62 92 ILE A O 1
ATOM 720 N N . GLY A 1 93 ? -15.836 -5.399 1.829 1.00 93.50 93 GLY A N 1
ATOM 721 C CA . GLY A 1 93 ? -16.365 -4.201 1.179 1.00 93.50 93 GLY A CA 1
ATOM 722 C C . GLY A 1 93 ? -17.654 -4.490 0.413 1.00 93.50 93 GLY A C 1
ATOM 723 O O . GLY A 1 93 ? -18.658 -3.815 0.631 1.00 93.50 93 GLY A O 1
ATOM 724 N N . ASN A 1 94 ? -17.681 -5.560 -0.384 1.00 95.38 94 ASN A N 1
ATOM 725 C CA . ASN A 1 94 ? -18.874 -5.975 -1.125 1.00 95.38 94 ASN A CA 1
ATOM 726 C C . ASN A 1 94 ? -20.046 -6.311 -0.191 1.00 95.38 94 ASN A C 1
ATOM 728 O O . ASN A 1 94 ? -21.162 -5.846 -0.414 1.00 95.38 94 ASN A O 1
ATOM 732 N N . LYS A 1 95 ? -19.803 -7.029 0.914 1.00 94.06 95 LYS A N 1
ATOM 733 C CA . LYS A 1 95 ? -20.833 -7.264 1.946 1.00 94.06 95 LYS A CA 1
ATOM 734 C C . LYS A 1 95 ? -21.340 -5.960 2.561 1.00 94.06 95 LYS A C 1
ATOM 736 O O . LYS A 1 95 ? -22.530 -5.829 2.829 1.00 94.06 95 LYS A O 1
ATOM 741 N N . THR A 1 96 ? -20.451 -4.995 2.774 1.00 91.44 96 THR A N 1
ATOM 742 C CA . THR A 1 96 ? -20.812 -3.674 3.304 1.00 91.44 96 THR A CA 1
ATOM 743 C C . THR A 1 96 ? -21.699 -2.908 2.322 1.00 91.44 96 THR A C 1
ATOM 745 O O . THR A 1 96 ? -22.700 -2.332 2.745 1.00 91.44 96 THR A O 1
ATOM 748 N N . LEU A 1 97 ? -21.394 -2.967 1.022 1.00 92.19 97 LEU A N 1
ATOM 749 C CA . LEU A 1 97 ? -22.208 -2.364 -0.038 1.00 92.19 97 LEU A CA 1
ATOM 750 C C . LEU A 1 97 ? -23.598 -3.004 -0.145 1.00 92.19 97 LEU A C 1
ATOM 752 O O . LEU A 1 97 ? -24.582 -2.290 -0.328 1.00 92.19 97 LEU A O 1
ATOM 756 N N . GLU A 1 98 ? -23.716 -4.322 0.027 1.00 93.25 98 GLU A N 1
ATOM 757 C CA . GLU A 1 98 ? -25.026 -4.990 0.074 1.00 93.25 98 GLU A CA 1
ATOM 758 C C . GLU A 1 98 ? -25.898 -4.466 1.225 1.00 93.25 98 GLU A C 1
ATOM 760 O O . GLU A 1 98 ? -27.094 -4.252 1.038 1.00 93.25 98 GLU A O 1
ATOM 765 N N . LEU A 1 99 ? -25.310 -4.162 2.389 1.00 89.69 99 LEU A N 1
ATOM 766 C CA . LEU A 1 99 ? -26.042 -3.572 3.520 1.00 89.69 99 LEU A CA 1
ATOM 767 C C . LEU A 1 99 ? -26.528 -2.139 3.247 1.00 89.69 99 LEU A C 1
ATOM 769 O O . LEU A 1 99 ? -27.425 -1.660 3.941 1.00 89.69 99 LEU A O 1
ATOM 773 N N . MET A 1 100 ? -25.936 -1.450 2.269 1.00 90.19 100 MET A N 1
ATOM 774 C CA . MET A 1 100 ? -26.354 -0.106 1.866 1.00 90.19 100 MET A CA 1
ATOM 775 C C . MET A 1 100 ? -27.559 -0.134 0.919 1.00 90.19 100 MET A C 1
ATOM 777 O O . MET A 1 100 ? -28.268 0.870 0.804 1.00 90.19 100 MET A O 1
ATOM 781 N N . LYS A 1 101 ? -27.822 -1.256 0.233 1.00 91.38 101 LYS A N 1
ATOM 782 C CA . LYS A 1 101 ? -28.939 -1.343 -0.715 1.00 91.38 101 LYS A CA 1
ATOM 783 C C . LYS A 1 101 ? -30.272 -1.137 0.006 1.00 91.38 101 LYS A C 1
ATOM 785 O O . LYS A 1 101 ? -30.581 -1.801 0.989 1.00 91.38 101 LYS A O 1
ATOM 790 N N . GLY A 1 102 ? -31.077 -0.210 -0.512 1.00 87.62 102 GLY A N 1
ATOM 791 C CA . GLY A 1 102 ? -32.397 0.112 0.038 1.00 87.62 102 GLY A CA 1
ATOM 792 C C . GLY A 1 102 ? -32.379 1.023 1.269 1.00 87.62 102 GLY A C 1
ATOM 793 O O . GLY A 1 102 ? -33.451 1.351 1.775 1.00 87.62 102 GLY A O 1
ATOM 794 N N . GLN A 1 103 ? -31.207 1.472 1.733 1.00 89.12 103 GLN A N 1
ATOM 795 C CA . GLN A 1 103 ? -31.107 2.486 2.782 1.00 89.12 103 GLN A CA 1
ATOM 796 C C . GLN A 1 103 ? -30.907 3.884 2.193 1.00 89.12 103 GLN A C 1
ATOM 798 O O . GLN A 1 103 ? -30.226 4.076 1.187 1.00 89.12 103 GLN A O 1
ATOM 803 N N . THR A 1 104 ? -31.497 4.888 2.835 1.00 87.94 104 THR A N 1
ATOM 804 C CA . THR A 1 104 ? -31.223 6.294 2.534 1.00 87.94 104 THR A CA 1
ATOM 805 C C . THR A 1 104 ? -29.861 6.703 3.090 1.00 87.94 104 THR A C 1
ATOM 807 O O . THR A 1 104 ? -29.450 6.250 4.158 1.00 87.94 104 THR A O 1
ATOM 810 N N . ILE A 1 105 ? -29.182 7.615 2.388 1.00 82.25 105 ILE A N 1
ATOM 811 C CA . ILE A 1 105 ? -27.823 8.089 2.719 1.00 82.25 105 ILE A CA 1
ATOM 812 C C . ILE A 1 105 ? -27.721 8.589 4.170 1.00 82.25 105 ILE A C 1
ATOM 814 O O . ILE A 1 105 ? -26.702 8.396 4.817 1.00 82.25 105 ILE A O 1
ATOM 818 N N . LEU A 1 106 ? -28.789 9.196 4.695 1.00 88.06 106 LEU A N 1
ATOM 819 C CA . LEU A 1 106 ? -28.832 9.742 6.055 1.00 88.06 106 LEU A CA 1
ATOM 820 C C . LEU A 1 106 ? -29.012 8.675 7.146 1.00 88.06 106 LEU A C 1
ATOM 822 O O . LEU A 1 106 ? -28.690 8.933 8.302 1.00 88.06 106 LEU A O 1
ATOM 826 N N . ASN A 1 107 ? -29.531 7.496 6.795 1.00 87.75 107 ASN A N 1
ATOM 827 C CA . ASN A 1 107 ? -29.877 6.450 7.758 1.00 87.75 107 ASN A CA 1
ATOM 828 C C . ASN A 1 107 ? -28.787 5.379 7.886 1.00 87.75 107 ASN A C 1
ATOM 830 O O . ASN A 1 107 ? -28.715 4.704 8.914 1.00 87.75 107 ASN A O 1
ATOM 834 N N . TYR A 1 108 ? -27.939 5.218 6.868 1.00 89.25 108 TYR A N 1
ATOM 835 C CA . TYR A 1 108 ? -26.850 4.251 6.914 1.00 89.25 108 TYR A CA 1
ATOM 836 C C . TYR A 1 108 ? -25.630 4.834 7.635 1.00 89.25 108 TYR A C 1
ATOM 838 O O . TYR A 1 108 ? -25.114 5.888 7.270 1.00 89.25 108 TYR A O 1
ATOM 846 N N . SER A 1 109 ? -25.124 4.112 8.634 1.00 88.94 109 SER A N 1
ATOM 847 C CA . SER A 1 109 ? -23.905 4.473 9.358 1.00 88.94 109 SER A CA 1
ATOM 848 C C . SER A 1 109 ? -22.884 3.344 9.279 1.00 88.94 109 SER A C 1
ATOM 850 O O . SER A 1 109 ? -23.193 2.185 9.576 1.00 88.94 109 SER A O 1
ATOM 852 N N . PHE A 1 110 ? -21.655 3.686 8.889 1.00 86.75 110 PHE A N 1
ATOM 853 C CA . PHE A 1 110 ? -20.555 2.733 8.807 1.00 86.75 110 PHE A CA 1
ATOM 854 C C . PHE A 1 110 ? -20.155 2.251 10.201 1.00 86.75 110 PHE A C 1
ATOM 856 O O . PHE A 1 110 ? -19.772 3.032 11.072 1.00 86.75 110 PHE A O 1
ATOM 863 N N . LYS A 1 111 ? -20.201 0.933 10.399 1.00 88.19 111 LYS A N 1
ATOM 864 C CA . LYS A 1 111 ? -19.774 0.295 11.645 1.00 88.19 111 LYS A CA 1
ATOM 865 C C . LYS A 1 111 ? -18.342 -0.202 11.514 1.00 88.19 111 LYS A C 1
ATOM 867 O O . LYS A 1 111 ? -18.010 -0.872 10.540 1.00 88.19 111 LYS A O 1
ATOM 872 N N . LYS A 1 112 ? -17.526 0.027 12.548 1.00 83.62 112 LYS A N 1
ATOM 873 C CA . LYS A 1 112 ? -16.168 -0.542 12.644 1.00 83.62 112 LYS A CA 1
ATOM 874 C C . LYS A 1 112 ? -16.169 -2.074 12.601 1.00 83.62 112 LYS A C 1
ATOM 876 O O . LYS A 1 112 ? -15.251 -2.660 12.053 1.00 83.62 112 LYS A O 1
ATOM 881 N N . SER A 1 113 ? -17.231 -2.717 13.094 1.00 85.00 113 SER A N 1
ATOM 882 C CA . SER A 1 113 ? -17.414 -4.176 13.017 1.00 85.00 113 SER A CA 1
ATOM 883 C C . SER A 1 113 ? -17.464 -4.724 11.589 1.00 85.00 113 SER A C 1
ATOM 885 O O . SER A 1 113 ? -17.250 -5.913 11.390 1.00 85.00 113 SER A O 1
ATOM 887 N N . ASN A 1 114 ? -17.790 -3.876 10.611 1.00 86.88 114 ASN A N 1
ATOM 888 C CA . ASN A 1 114 ? -17.917 -4.261 9.208 1.00 86.88 114 ASN A CA 1
ATOM 889 C C . ASN A 1 114 ? -16.658 -3.910 8.400 1.00 86.88 114 ASN A C 1
ATOM 891 O O . ASN A 1 114 ? -16.630 -4.136 7.196 1.00 86.88 114 ASN A O 1
ATOM 895 N N . GLN A 1 115 ? -15.637 -3.332 9.037 1.00 88.56 115 GLN A N 1
ATOM 896 C CA . GLN A 1 115 ? -14.362 -3.032 8.396 1.00 88.56 115 GLN A CA 1
ATOM 897 C C . GLN A 1 115 ? -13.433 -4.244 8.468 1.00 88.56 115 GLN A C 1
ATOM 899 O O . GLN A 1 115 ? -13.529 -5.073 9.374 1.00 88.56 115 GLN A O 1
ATOM 904 N N . SER A 1 116 ? -12.515 -4.340 7.509 1.00 89.50 116 SER A N 1
ATOM 905 C CA . SER A 1 116 ? -11.425 -5.307 7.579 1.00 89.50 116 SER A CA 1
ATOM 906 C C . SER A 1 116 ? -10.489 -4.972 8.738 1.00 89.50 116 SER A C 1
ATOM 908 O O . SER A 1 116 ? -10.101 -3.817 8.925 1.00 89.50 116 SER A O 1
ATOM 910 N N . ILE A 1 117 ? -10.090 -5.996 9.477 1.00 87.81 117 ILE A N 1
ATOM 911 C CA . ILE A 1 117 ? -9.125 -5.935 10.564 1.00 87.81 117 ILE A CA 1
ATOM 912 C C . ILE A 1 117 ? -7.737 -5.955 9.936 1.00 87.81 117 ILE A C 1
ATOM 914 O O . ILE A 1 117 ? -7.365 -6.907 9.245 1.00 87.81 117 ILE A O 1
ATOM 918 N N . THR A 1 118 ? -6.995 -4.871 10.140 1.00 87.50 118 THR A N 1
ATOM 919 C CA . THR A 1 118 ? -5.663 -4.685 9.572 1.00 87.50 118 THR A CA 1
ATOM 920 C C . THR A 1 118 ? -4.595 -5.350 10.427 1.00 87.50 118 THR A C 1
ATOM 922 O O . THR A 1 118 ? -4.751 -5.555 11.630 1.00 87.50 118 THR A O 1
ATOM 925 N N . LEU A 1 119 ? -3.463 -5.640 9.792 1.00 81.38 119 LEU A N 1
ATOM 926 C CA . LEU A 1 119 ? -2.224 -6.023 10.456 1.00 81.38 119 LEU A CA 1
ATOM 927 C C . LEU A 1 119 ? -1.573 -4.742 11.002 1.00 81.38 119 LEU A C 1
ATOM 929 O O . LEU A 1 119 ? -0.547 -4.293 10.501 1.00 81.38 119 LEU A O 1
ATOM 933 N N . ALA A 1 120 ? -2.242 -4.052 11.930 1.00 66.50 120 ALA A N 1
ATOM 934 C CA . ALA A 1 120 ? -1.686 -2.845 12.530 1.00 66.50 120 ALA A CA 1
ATOM 935 C C . ALA A 1 120 ? -0.337 -3.217 13.157 1.00 66.50 120 ALA A C 1
ATOM 937 O O . ALA A 1 120 ? -0.269 -4.119 13.991 1.00 66.50 120 ALA A O 1
ATOM 938 N N . ALA A 1 121 ? 0.737 -2.567 12.704 1.00 49.53 121 ALA A N 1
ATOM 939 C CA . ALA A 1 121 ? 2.087 -2.788 13.193 1.00 49.53 121 ALA A CA 1
ATOM 940 C C . ALA A 1 121 ? 2.154 -2.406 14.678 1.00 49.53 121 ALA A C 1
ATOM 942 O O . ALA A 1 121 ? 2.419 -1.260 15.030 1.00 49.53 121 ALA A O 1
ATOM 943 N N . LYS A 1 122 ? 1.862 -3.360 15.560 1.00 47.69 122 LYS A N 1
ATOM 944 C CA . LYS A 1 122 ? 2.149 -3.260 16.986 1.00 47.69 122 LYS A CA 1
ATOM 945 C C . LYS A 1 122 ? 3.156 -4.335 17.362 1.00 47.69 122 LYS A C 1
ATOM 947 O O . LYS A 1 122 ? 3.000 -5.483 16.936 1.00 47.69 122 LYS A O 1
ATOM 952 N N . PRO A 1 123 ? 4.200 -3.982 18.129 1.00 40.44 123 PRO A N 1
ATOM 953 C CA . PRO A 1 123 ? 5.116 -4.971 18.659 1.00 40.44 123 PRO A CA 1
ATOM 954 C C . PRO A 1 123 ? 4.323 -5.881 19.598 1.00 40.44 123 PRO A C 1
ATOM 956 O O . PRO A 1 123 ? 3.829 -5.449 20.636 1.00 40.44 123 PRO A O 1
ATOM 959 N N . LYS A 1 124 ? 4.181 -7.152 19.218 1.00 43.84 124 LYS A N 1
ATOM 960 C CA . LYS A 1 124 ? 3.677 -8.198 20.105 1.00 43.84 124 LYS A CA 1
ATOM 961 C C . LYS A 1 124 ? 4.743 -8.455 21.171 1.00 43.84 124 LYS A C 1
ATOM 963 O O . LYS A 1 124 ? 5.599 -9.317 20.980 1.00 43.84 124 LYS A O 1
ATOM 968 N N . SER A 1 125 ? 4.721 -7.738 22.292 1.00 37.72 125 SER A N 1
ATOM 969 C CA . SER A 1 125 ? 5.350 -8.281 23.496 1.00 37.72 125 SER A CA 1
ATOM 970 C C . SER A 1 125 ? 4.468 -9.433 23.970 1.00 37.72 125 SER A C 1
ATOM 972 O O . SER A 1 125 ? 3.451 -9.224 24.626 1.00 37.72 125 SER A O 1
ATOM 974 N N . LYS A 1 126 ? 4.817 -10.662 23.578 1.00 40.97 126 LYS A N 1
ATOM 975 C CA . LYS A 1 126 ? 4.251 -11.862 24.196 1.00 40.97 126 LYS A CA 1
ATOM 976 C C . LYS A 1 126 ? 4.722 -11.899 25.650 1.00 40.97 126 LYS A C 1
ATOM 978 O O . LYS A 1 126 ? 5.864 -12.261 25.914 1.00 40.97 126 LYS A O 1
ATOM 983 N N . SER A 1 127 ? 3.853 -11.527 26.578 1.00 40.62 127 SER A N 1
ATOM 984 C CA . SER A 1 127 ? 3.972 -11.911 27.984 1.00 40.62 127 SER A CA 1
ATOM 985 C C . SER A 1 127 ? 2.673 -12.593 28.397 1.00 40.62 127 SER A C 1
ATOM 987 O O . SER A 1 127 ? 1.603 -12.031 28.176 1.00 40.62 127 SER A O 1
ATOM 989 N N . ASP A 1 128 ? 2.790 -13.795 28.964 1.00 40.72 128 ASP A N 1
ATOM 990 C CA . ASP A 1 128 ? 1.730 -14.744 29.353 1.00 40.72 128 ASP A CA 1
ATOM 991 C C . ASP A 1 128 ? 0.791 -14.249 30.479 1.00 40.72 128 ASP A C 1
ATOM 993 O O . ASP A 1 128 ? 0.496 -14.967 31.433 1.00 40.72 128 ASP A O 1
ATOM 997 N N . SER A 1 129 ? 0.289 -13.017 30.419 1.00 41.31 129 SER A N 1
ATOM 998 C CA . SER A 1 129 ? -0.727 -12.561 31.366 1.00 41.31 129 SER A CA 1
ATOM 999 C C . SER A 1 129 ? -1.810 -11.721 30.692 1.00 41.31 129 SER A C 1
ATOM 1001 O O . SER A 1 129 ? -1.561 -10.658 30.125 1.00 41.31 129 SER A O 1
ATOM 1003 N N . ASP A 1 130 ? -3.051 -12.201 30.816 1.00 44.47 130 ASP A N 1
ATOM 1004 C CA . ASP A 1 130 ? -4.294 -11.620 30.277 1.00 44.47 130 ASP A CA 1
ATOM 1005 C C . ASP A 1 130 ? -4.539 -10.142 30.654 1.00 44.47 130 ASP A C 1
ATOM 1007 O O . ASP A 1 130 ? -5.406 -9.486 30.079 1.00 44.47 130 ASP A O 1
ATOM 1011 N N . PHE A 1 131 ? -3.766 -9.578 31.587 1.00 44.91 131 PHE A N 1
ATOM 1012 C CA . PHE A 1 131 ? -3.867 -8.181 32.019 1.00 44.91 131 PHE A CA 1
ATOM 1013 C C . PHE A 1 131 ? -3.129 -7.172 31.119 1.00 44.91 131 PHE A C 1
ATOM 1015 O O . PHE A 1 131 ? -3.367 -5.971 31.247 1.00 44.91 131 PHE A O 1
ATOM 1022 N N . LEU A 1 132 ? -2.272 -7.619 30.192 1.00 43.03 132 LEU A N 1
ATOM 1023 C CA . LEU A 1 132 ? -1.462 -6.738 29.330 1.00 43.03 132 LEU A CA 1
ATOM 1024 C C . LEU A 1 132 ? -1.963 -6.623 27.880 1.00 43.03 132 LEU A C 1
ATOM 1026 O O . LEU A 1 132 ? -1.317 -5.985 27.057 1.00 43.03 132 LEU A O 1
ATOM 1030 N N . ASN A 1 133 ? -3.153 -7.144 27.570 1.00 44.44 133 ASN A N 1
ATOM 1031 C CA . ASN A 1 133 ? -3.816 -6.959 26.268 1.00 44.44 133 ASN A CA 1
ATOM 1032 C C . ASN A 1 133 ? -4.553 -5.612 26.137 1.00 44.44 133 ASN A C 1
ATOM 1034 O O . ASN A 1 133 ? -5.427 -5.449 25.283 1.00 44.44 133 ASN A O 1
ATOM 1038 N N . THR A 1 134 ? -4.234 -4.633 26.987 1.00 47.38 134 THR A N 1
ATOM 1039 C CA . THR A 1 134 ? -4.777 -3.283 26.828 1.00 47.38 134 THR A CA 1
ATOM 1040 C C . THR A 1 134 ? -3.880 -2.523 25.870 1.00 47.38 134 THR A C 1
ATOM 1042 O O . THR A 1 134 ? -2.734 -2.215 26.178 1.00 47.38 134 THR A O 1
ATOM 1045 N N . ASP A 1 135 ? -4.422 -2.228 24.698 1.00 49.78 135 ASP A N 1
ATOM 1046 C CA . ASP A 1 135 ? -3.786 -1.391 23.698 1.00 49.78 135 ASP A CA 1
ATOM 1047 C C . ASP A 1 135 ? -3.624 0.046 24.223 1.00 49.78 135 ASP A C 1
ATOM 1049 O O . ASP A 1 135 ? -4.549 0.861 24.172 1.00 49.78 135 ASP A O 1
ATOM 1053 N N . ILE A 1 136 ? -2.462 0.342 24.801 1.00 54.12 136 ILE A N 1
ATOM 1054 C CA . ILE A 1 136 ? -2.123 1.678 25.278 1.00 54.12 136 ILE A CA 1
ATOM 1055 C C . ILE A 1 136 ? -1.489 2.437 24.115 1.00 54.12 136 ILE A C 1
ATOM 1057 O O . ILE A 1 136 ? -0.343 2.192 23.751 1.00 54.12 136 ILE A O 1
ATOM 1061 N N . ASP A 1 137 ? -2.231 3.389 23.555 1.00 62.91 137 ASP A N 1
ATOM 1062 C CA . ASP A 1 137 ? -1.690 4.382 22.628 1.00 62.91 137 ASP A CA 1
ATOM 1063 C C . ASP A 1 137 ? -0.748 5.337 23.395 1.00 62.91 137 ASP A C 1
ATOM 1065 O O . ASP A 1 137 ? -1.228 6.116 24.231 1.00 62.91 137 ASP A O 1
ATOM 1069 N N . PRO A 1 138 ? 0.576 5.315 23.132 1.00 63.00 138 PRO A N 1
ATOM 1070 C CA . PRO A 1 138 ? 1.539 6.151 23.846 1.00 63.00 138 PRO A CA 1
ATOM 1071 C C . PRO A 1 138 ? 1.284 7.647 23.649 1.00 63.00 138 PRO A C 1
ATOM 1073 O O . PRO A 1 138 ? 1.520 8.441 24.559 1.00 63.00 138 PRO A O 1
ATOM 1076 N N . GLN A 1 139 ? 0.758 8.049 22.486 1.00 63.38 139 GLN A N 1
ATOM 1077 C CA . GLN A 1 139 ? 0.444 9.446 22.205 1.00 63.38 139 GLN A CA 1
ATOM 1078 C C . GLN A 1 139 ? -0.768 9.902 23.020 1.00 63.38 139 GLN A C 1
ATOM 1080 O O . GLN A 1 139 ? -0.738 10.974 23.629 1.00 63.38 139 GLN A O 1
ATOM 1085 N N . LEU A 1 140 ? -1.811 9.072 23.089 1.00 67.50 140 LEU A N 1
ATOM 1086 C CA . LEU A 1 140 ? -2.982 9.339 23.926 1.00 67.50 140 LEU A CA 1
ATOM 1087 C C . LEU A 1 140 ? -2.623 9.329 25.419 1.00 67.50 140 LEU A C 1
ATOM 1089 O O . LEU A 1 140 ? -3.124 10.158 26.181 1.00 67.50 140 LEU A O 1
ATOM 1093 N N . MET A 1 141 ? -1.748 8.416 25.844 1.00 69.06 141 MET A N 1
ATOM 1094 C CA . MET A 1 141 ? -1.233 8.362 27.212 1.00 69.06 141 MET A CA 1
ATOM 1095 C C . MET A 1 141 ? -0.449 9.634 27.549 1.00 69.06 141 MET A C 1
ATOM 1097 O O . MET A 1 141 ? -0.742 10.268 28.560 1.00 69.06 141 MET A O 1
ATOM 1101 N N . PHE A 1 142 ? 0.463 10.069 26.677 1.00 71.62 142 PHE A N 1
ATOM 1102 C CA . PHE A 1 142 ? 1.220 11.308 26.852 1.00 71.62 142 PHE A CA 1
ATOM 1103 C C . PHE A 1 142 ? 0.309 12.543 26.906 1.00 71.62 142 PHE A C 1
ATOM 1105 O O . PHE A 1 142 ? 0.481 13.408 27.766 1.00 71.62 142 PHE A O 1
ATOM 1112 N N . GLN A 1 143 ? -0.711 12.619 26.047 1.00 69.69 143 GLN A N 1
ATOM 1113 C CA . GLN A 1 143 ? -1.712 13.693 26.086 1.00 69.69 143 GLN A CA 1
ATOM 1114 C C . GLN A 1 143 ? -2.492 13.705 27.406 1.00 69.69 143 GLN A C 1
ATOM 1116 O O . GLN A 1 143 ? -2.700 14.765 28.000 1.00 69.69 143 GLN A O 1
ATOM 1121 N N . ARG A 1 144 ? -2.904 12.532 27.900 1.00 67.12 144 ARG A N 1
ATOM 1122 C CA . ARG A 1 144 ? -3.602 12.408 29.187 1.00 67.12 144 ARG A CA 1
ATOM 1123 C C . ARG A 1 144 ? -2.700 12.781 30.355 1.00 67.12 144 ARG A C 1
ATOM 1125 O O . ARG A 1 144 ? -3.141 13.545 31.203 1.00 67.12 144 ARG A O 1
ATOM 1132 N N . LEU A 1 145 ? -1.455 12.305 30.374 1.00 70.94 145 LEU A N 1
ATOM 1133 C CA . LEU A 1 145 ? -0.474 12.628 31.412 1.00 70.94 145 LEU A CA 1
ATOM 1134 C C . LEU A 1 145 ? -0.167 14.122 31.429 1.00 70.94 145 LEU A C 1
ATOM 1136 O O . LEU A 1 145 ? -0.244 14.735 32.481 1.00 70.94 145 LEU A O 1
ATOM 1140 N N . THR A 1 146 ? 0.098 14.744 30.281 1.00 71.31 146 THR A N 1
ATOM 1141 C CA . THR A 1 146 ? 0.374 16.191 30.219 1.00 71.31 146 THR A CA 1
ATOM 1142 C C . THR A 1 146 ? -0.828 17.043 30.622 1.00 71.31 146 THR A C 1
ATOM 1144 O O . THR A 1 146 ? -0.652 18.069 31.274 1.00 71.31 146 THR A O 1
ATOM 1147 N N . THR A 1 147 ? -2.050 16.613 30.298 1.00 72.94 147 THR A N 1
ATOM 1148 C CA . THR A 1 147 ? -3.276 17.329 30.685 1.00 72.94 147 THR A CA 1
ATOM 1149 C C . THR A 1 147 ? -3.612 17.136 32.164 1.00 72.94 147 THR A C 1
ATOM 1151 O O . THR A 1 147 ? -3.943 18.101 32.847 1.00 72.94 147 THR A O 1
ATOM 1154 N N . ALA A 1 148 ? -3.521 15.904 32.670 1.00 67.12 148 ALA A N 1
ATOM 1155 C CA . ALA A 1 148 ? -3.871 15.562 34.046 1.00 67.12 148 ALA A CA 1
ATOM 1156 C C . ALA A 1 148 ? -2.762 15.908 35.047 1.00 67.12 148 ALA A C 1
ATOM 1158 O O . ALA A 1 148 ? -3.059 16.155 36.201 1.00 67.12 148 ALA A O 1
ATOM 1159 N N . ALA A 1 149 ? -1.492 15.951 34.649 1.00 66.75 149 ALA A N 1
ATOM 1160 C CA . ALA A 1 149 ? -0.411 16.355 35.546 1.00 66.75 149 ALA A CA 1
ATOM 1161 C C . ALA A 1 149 ? -0.311 17.873 35.724 1.00 66.75 149 ALA A C 1
ATOM 1163 O O . ALA A 1 149 ? 0.345 18.336 36.658 1.00 66.75 149 ALA A O 1
ATOM 1164 N N . ASN A 1 150 ? -0.931 18.655 34.833 1.00 66.75 150 ASN A N 1
ATOM 1165 C CA . ASN A 1 150 ? -0.816 20.105 34.846 1.00 66.75 150 ASN A CA 1
ATOM 1166 C C . ASN A 1 150 ? -1.465 20.693 36.112 1.00 66.75 150 ASN A C 1
ATOM 1168 O O . ASN A 1 150 ? -2.687 20.750 36.228 1.00 66.75 150 ASN A O 1
ATOM 1172 N N . GLY A 1 151 ? -0.629 21.114 37.065 1.00 66.44 151 GLY A N 1
ATOM 1173 C CA . GLY A 1 151 ? -1.050 21.692 38.345 1.00 66.44 151 GLY A CA 1
ATOM 1174 C C . GLY A 1 151 ? -1.388 20.685 39.451 1.00 66.44 151 GLY A C 1
ATOM 1175 O O . GLY A 1 151 ? -1.771 21.112 40.535 1.00 66.44 151 GLY A O 1
ATOM 1176 N N . LEU A 1 152 ? -1.245 19.376 39.205 1.00 70.12 152 LEU A N 1
ATOM 1177 C CA . LEU A 1 152 ? -1.537 18.318 40.188 1.00 70.12 152 LEU A CA 1
ATOM 1178 C C . LEU A 1 152 ? -0.293 17.799 40.927 1.00 70.12 152 LEU A C 1
ATOM 1180 O O . LEU A 1 152 ? -0.425 17.284 42.033 1.00 70.12 152 LEU A O 1
ATOM 1184 N N . PHE A 1 153 ? 0.901 17.971 40.352 1.00 68.88 153 PHE A N 1
ATOM 1185 C CA . PHE A 1 153 ? 2.173 17.574 40.962 1.00 68.88 153 PHE A CA 1
ATOM 1186 C C . PHE A 1 153 ? 3.137 18.762 40.990 1.00 68.88 153 PHE A C 1
ATOM 1188 O O . PHE A 1 153 ? 3.282 19.459 39.984 1.00 68.88 153 PHE A O 1
ATOM 1195 N N . GLU A 1 154 ? 3.825 18.973 42.116 1.00 71.56 154 GLU A N 1
ATOM 1196 C CA . GLU A 1 154 ? 4.883 19.993 42.221 1.00 71.56 154 GLU A CA 1
ATOM 1197 C C . GLU A 1 154 ? 6.100 19.626 41.359 1.00 71.56 154 GLU A C 1
ATOM 1199 O O . GLU A 1 154 ? 6.735 20.496 40.762 1.00 71.56 154 GLU A O 1
ATOM 1204 N N . ASN A 1 155 ? 6.388 18.326 41.233 1.00 73.56 155 ASN A N 1
ATOM 1205 C CA . ASN A 1 155 ? 7.430 17.791 40.369 1.00 73.56 155 ASN A CA 1
ATOM 1206 C C . ASN A 1 155 ? 6.818 16.912 39.273 1.00 73.56 155 ASN A C 1
ATOM 1208 O O . ASN A 1 155 ? 6.376 15.790 39.512 1.00 73.56 155 ASN A O 1
ATOM 1212 N N . THR A 1 156 ? 6.858 17.394 38.031 1.00 67.62 156 THR A N 1
ATOM 1213 C CA . THR A 1 156 ? 6.333 16.677 36.856 1.00 67.62 156 THR A CA 1
ATOM 1214 C C . THR A 1 156 ? 7.010 15.318 36.623 1.00 67.62 156 THR A C 1
ATOM 1216 O O . THR A 1 156 ? 6.459 14.475 35.927 1.00 67.62 156 THR A O 1
ATOM 1219 N N . SER A 1 157 ? 8.182 15.072 37.214 1.00 68.12 157 SER A N 1
ATOM 1220 C CA . SER A 1 157 ? 8.895 13.792 37.096 1.00 68.12 157 SER A CA 1
ATOM 1221 C C . SER A 1 157 ? 8.213 12.652 37.864 1.00 68.12 157 SER A C 1
ATOM 1223 O O . SER A 1 157 ? 8.387 11.490 37.506 1.00 68.12 157 SER A O 1
ATOM 1225 N N . GLU A 1 158 ? 7.415 12.960 38.892 1.00 70.31 158 GLU A N 1
ATOM 1226 C CA . GLU A 1 158 ? 6.690 11.956 39.694 1.00 70.31 158 GLU A CA 1
ATOM 1227 C C . GLU A 1 158 ? 5.580 11.261 38.897 1.00 70.31 158 GLU A C 1
ATOM 1229 O O . GLU A 1 158 ? 5.281 10.090 39.120 1.00 70.31 158 GLU A O 1
ATOM 1234 N N . VAL A 1 159 ? 5.043 11.954 37.894 1.00 68.25 159 VAL A N 1
ATOM 1235 C CA . VAL A 1 159 ? 4.015 11.465 36.962 1.00 68.25 159 VAL A CA 1
ATOM 1236 C C . VAL A 1 159 ? 4.482 10.220 36.200 1.00 68.25 159 VAL A C 1
ATOM 1238 O O . VAL A 1 159 ? 3.673 9.361 35.856 1.00 68.25 159 VAL A O 1
ATOM 1241 N N . PHE A 1 160 ? 5.790 10.110 35.965 1.00 65.12 160 PHE A N 1
ATOM 1242 C CA . PHE A 1 160 ? 6.402 9.035 35.188 1.00 65.12 160 PHE A CA 1
ATOM 1243 C C . PHE A 1 160 ? 6.941 7.885 36.053 1.00 65.12 160 PHE A C 1
ATOM 1245 O O . PHE A 1 160 ? 7.404 6.886 35.511 1.00 65.12 160 PHE A O 1
ATOM 1252 N N . GLN A 1 161 ? 6.854 7.964 37.390 1.00 64.81 161 GLN A N 1
ATOM 1253 C CA . GLN A 1 161 ? 7.320 6.879 38.275 1.00 64.81 161 GLN A CA 1
ATOM 1254 C C . GLN A 1 161 ? 6.547 5.565 38.084 1.00 64.81 161 GLN A C 1
ATOM 1256 O O . GLN A 1 161 ? 7.064 4.498 38.405 1.00 64.81 161 GLN A O 1
ATOM 1261 N N . TYR A 1 162 ? 5.332 5.642 37.538 1.00 56.34 162 TYR A N 1
ATOM 1262 C CA . TYR A 1 162 ? 4.465 4.495 37.262 1.00 56.34 162 TYR A CA 1
ATOM 1263 C C . TYR A 1 162 ? 4.257 4.266 35.757 1.00 56.34 162 TYR A C 1
ATOM 1265 O O . TYR A 1 162 ? 3.283 3.626 35.355 1.00 56.34 162 TYR A O 1
ATOM 1273 N N . GLU A 1 163 ? 5.126 4.819 34.905 1.00 53.53 163 GLU A N 1
ATOM 1274 C CA . GLU A 1 163 ? 4.984 4.700 33.456 1.00 53.53 163 GLU A CA 1
ATOM 1275 C C . GLU A 1 163 ? 5.281 3.266 32.982 1.00 53.53 163 GLU A C 1
ATOM 1277 O O . GLU A 1 163 ? 6.387 2.752 33.120 1.00 53.53 163 GLU A O 1
ATOM 1282 N N . LEU A 1 164 ? 4.272 2.625 32.386 1.00 53.81 164 LEU A N 1
ATOM 1283 C CA . LEU A 1 164 ? 4.343 1.288 31.781 1.00 53.81 164 LEU A CA 1
ATOM 1284 C C . LEU A 1 164 ? 4.668 1.364 30.276 1.00 53.81 164 LEU A C 1
ATOM 1286 O O . LEU A 1 164 ? 4.118 0.605 29.477 1.00 53.81 164 LEU A O 1
ATOM 1290 N N . SER A 1 165 ? 5.505 2.317 29.857 1.00 52.81 165 SER A N 1
ATOM 1291 C CA . SER A 1 165 ? 5.899 2.438 28.449 1.00 52.81 165 SER A CA 1
ATOM 1292 C C . SER A 1 165 ? 6.729 1.221 28.035 1.00 52.81 165 SER A C 1
ATOM 1294 O O . SER A 1 165 ? 7.766 0.923 28.626 1.00 52.81 165 SER A O 1
ATOM 1296 N N . SER A 1 166 ? 6.309 0.545 26.965 1.00 52.69 166 SER A N 1
ATOM 1297 C CA . SER A 1 166 ? 7.076 -0.531 26.325 1.00 52.69 166 SER A CA 1
ATOM 1298 C C . SER A 1 166 ? 8.344 -0.028 25.624 1.00 52.69 166 SER A C 1
ATOM 1300 O O . SER A 1 166 ? 9.162 -0.829 25.173 1.00 52.69 166 SER A O 1
ATOM 1302 N N . ILE A 1 167 ? 8.496 1.293 25.485 1.00 52.44 167 ILE A N 1
ATOM 1303 C CA . ILE A 1 167 ? 9.655 1.940 24.876 1.00 52.44 167 ILE A CA 1
ATOM 1304 C C . ILE A 1 167 ? 10.477 2.572 26.003 1.00 52.44 167 ILE A C 1
ATOM 1306 O O . ILE A 1 167 ? 9.991 3.506 26.650 1.00 52.44 167 ILE A O 1
ATOM 1310 N N . PRO A 1 168 ? 11.707 2.093 26.256 1.00 58.91 168 PRO A N 1
ATOM 1311 C CA . PRO A 1 168 ? 12.511 2.604 27.351 1.00 58.91 168 PRO A CA 1
ATOM 1312 C C . PRO A 1 168 ? 12.880 4.064 27.092 1.00 58.91 168 PRO A C 1
ATOM 1314 O O . PRO A 1 168 ? 13.271 4.436 25.984 1.00 58.91 168 PRO A O 1
ATOM 1317 N N . SER A 1 169 ? 12.808 4.896 28.131 1.00 59.00 169 SER A N 1
ATOM 1318 C CA . SER A 1 169 ? 13.117 6.333 28.061 1.00 59.00 169 SER A CA 1
ATOM 1319 C C . SER A 1 169 ? 14.543 6.608 27.556 1.00 59.00 169 SER A C 1
ATOM 1321 O O . SER A 1 169 ? 14.830 7.688 27.047 1.00 59.00 169 SER A O 1
ATOM 1323 N N . SER A 1 170 ? 15.432 5.608 27.625 1.00 63.09 170 SER A N 1
ATOM 1324 C CA . SER A 1 170 ? 16.774 5.625 27.034 1.00 63.09 170 SER A CA 1
ATOM 1325 C C . SER A 1 170 ? 16.783 5.814 25.513 1.00 63.09 170 SER A C 1
ATOM 1327 O O . SER A 1 170 ? 17.797 6.249 24.973 1.00 63.09 170 SER A O 1
ATOM 1329 N N . MET A 1 171 ? 15.677 5.520 24.823 1.00 60.09 171 MET A N 1
ATOM 1330 C CA . MET A 1 171 ? 15.512 5.726 23.381 1.00 60.09 171 MET A CA 1
ATOM 1331 C C . MET A 1 171 ? 15.355 7.200 22.993 1.00 60.09 171 MET A C 1
ATOM 1333 O O . MET A 1 171 ? 15.393 7.502 21.805 1.00 60.09 171 MET A O 1
ATOM 1337 N N . PHE A 1 172 ? 15.200 8.118 23.953 1.00 69.44 172 PHE A N 1
ATOM 1338 C CA . PHE A 1 172 ? 15.001 9.546 23.697 1.00 69.44 172 PHE A CA 1
ATOM 1339 C C . PHE A 1 172 ? 16.196 10.383 24.187 1.00 69.44 172 PHE A C 1
ATOM 1341 O O . PHE A 1 172 ? 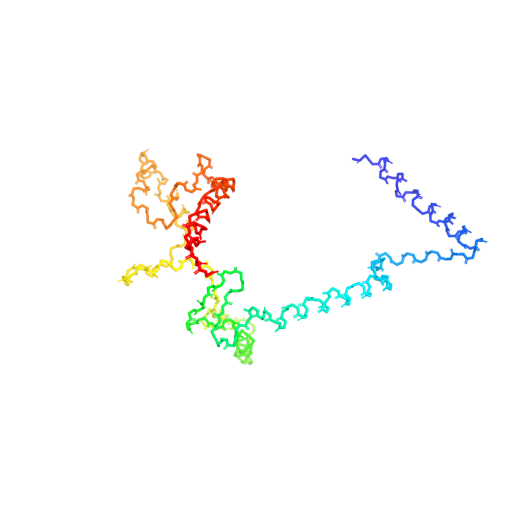16.916 10.005 25.122 1.00 69.44 172 PHE A O 1
ATOM 1348 N N . ASP A 1 173 ? 16.465 11.495 23.505 1.00 74.00 173 ASP A N 1
ATOM 1349 C CA . ASP A 1 173 ? 17.482 12.475 23.889 1.00 74.00 173 ASP A CA 1
ATOM 1350 C C . ASP A 1 173 ? 16.938 13.499 24.908 1.00 74.00 173 ASP A C 1
ATOM 1352 O O . ASP A 1 173 ? 15.768 13.476 25.296 1.00 74.00 173 ASP A O 1
ATOM 1356 N N . CYS A 1 174 ? 17.795 14.412 25.375 1.00 68.62 174 CYS A N 1
ATOM 1357 C CA . CYS A 1 174 ? 17.398 15.454 26.330 1.00 68.62 174 CYS A CA 1
ATOM 1358 C C . CYS A 1 174 ? 16.376 16.455 25.764 1.00 68.62 174 CYS A C 1
ATOM 1360 O O . CYS A 1 174 ? 15.726 17.159 26.537 1.00 68.62 174 CYS A O 1
ATOM 1362 N N . ASN A 1 175 ? 16.192 16.482 24.443 1.00 70.50 175 ASN A N 1
ATOM 1363 C CA . ASN A 1 175 ? 15.202 17.297 23.750 1.00 70.50 175 ASN A CA 1
ATOM 1364 C C . ASN A 1 175 ? 13.898 16.524 23.483 1.00 70.50 175 ASN A C 1
ATOM 1366 O O . ASN A 1 175 ? 13.003 17.054 22.823 1.00 70.50 175 ASN A O 1
ATOM 1370 N N . ARG A 1 176 ? 13.761 15.305 24.034 1.00 53.06 176 ARG A N 1
ATOM 1371 C CA . ARG A 1 176 ? 12.604 14.405 23.877 1.00 53.06 176 ARG A CA 1
ATOM 1372 C C . ARG A 1 176 ? 12.387 13.930 22.436 1.00 53.06 176 ARG A C 1
ATOM 1374 O O . ARG A 1 176 ? 11.275 13.544 22.079 1.00 53.06 176 ARG A O 1
ATOM 1381 N N . LEU A 1 177 ? 13.434 13.938 21.615 1.00 60.84 177 LEU A N 1
ATOM 1382 C CA . LEU A 1 177 ? 13.420 13.343 20.283 1.00 60.84 177 LEU A CA 1
ATOM 1383 C C . LEU A 1 177 ? 13.972 11.914 20.351 1.00 60.84 177 LEU A C 1
ATOM 1385 O O . LEU A 1 177 ? 14.846 11.642 21.180 1.00 60.84 177 LEU A O 1
ATOM 1389 N N . PRO A 1 178 ? 13.481 10.978 19.518 1.00 62.94 178 PRO A N 1
ATOM 1390 C CA . PRO A 1 178 ? 14.097 9.663 19.395 1.00 62.94 178 PRO A CA 1
ATOM 1391 C C . PRO A 1 178 ? 15.583 9.821 19.074 1.00 62.94 178 PRO A C 1
ATOM 1393 O O . PRO A 1 178 ? 15.941 10.557 18.153 1.00 62.94 178 PRO A O 1
ATOM 1396 N N . ARG A 1 179 ? 16.449 9.151 19.838 1.00 70.94 179 ARG A N 1
ATOM 1397 C CA . ARG A 1 179 ? 17.889 9.162 19.588 1.00 70.94 179 ARG A CA 1
ATOM 1398 C C . ARG A 1 179 ? 18.142 8.648 18.184 1.00 70.94 179 ARG A C 1
ATOM 1400 O O . ARG A 1 179 ? 17.615 7.612 17.780 1.00 70.94 179 ARG A O 1
ATOM 1407 N N . GLU A 1 180 ? 18.981 9.369 17.457 1.00 67.88 180 GLU A N 1
ATOM 1408 C CA . GLU A 1 180 ? 19.429 8.924 16.151 1.00 67.88 180 GLU A CA 1
ATOM 1409 C C . GLU A 1 180 ? 20.156 7.580 16.297 1.00 67.88 180 GLU A C 1
ATOM 1411 O O . GLU A 1 180 ? 20.978 7.388 17.199 1.00 67.88 180 GLU A O 1
ATOM 1416 N N . ALA A 1 181 ? 19.813 6.616 15.441 1.00 65.19 181 ALA A N 1
ATOM 1417 C CA . ALA A 1 181 ? 20.422 5.297 15.488 1.00 65.19 181 ALA A CA 1
ATOM 1418 C C . ALA A 1 181 ? 21.931 5.432 15.246 1.00 65.19 181 ALA A C 1
ATOM 1420 O O . ALA A 1 181 ? 22.358 5.895 14.186 1.00 65.19 181 ALA A O 1
ATOM 1421 N N . CYS A 1 182 ? 22.747 5.006 16.211 1.00 72.31 182 CYS A N 1
ATOM 1422 C CA . CYS A 1 182 ? 24.200 5.012 16.080 1.00 72.31 182 CYS A CA 1
ATOM 1423 C C . CYS A 1 182 ? 24.635 3.846 15.175 1.00 72.31 182 CYS A C 1
ATOM 1425 O O . CYS A 1 182 ? 25.088 2.798 15.638 1.00 72.31 182 CYS A O 1
ATOM 1427 N N . LYS A 1 183 ? 24.410 4.014 13.864 1.00 73.25 183 LYS A N 1
ATOM 1428 C CA . LYS A 1 183 ? 24.612 2.982 12.834 1.00 73.25 183 LYS A CA 1
ATOM 1429 C C . LYS A 1 183 ? 26.049 2.461 12.798 1.00 73.25 183 LYS A C 1
ATOM 1431 O O . LYS A 1 183 ? 26.235 1.295 12.482 1.00 73.25 183 LYS A O 1
ATOM 1436 N N . SER A 1 184 ? 27.030 3.297 13.148 1.00 75.44 184 SER A N 1
ATOM 1437 C CA . SER A 1 184 ? 28.438 2.902 13.276 1.00 75.44 184 SER A CA 1
ATOM 1438 C C . SER A 1 184 ? 28.619 1.835 14.348 1.00 75.44 184 SER A C 1
ATOM 1440 O O . SER A 1 184 ? 29.087 0.747 14.051 1.00 75.44 184 SER A O 1
ATOM 1442 N N . ASN A 1 185 ? 28.136 2.092 15.563 1.00 73.12 185 ASN A N 1
ATOM 1443 C CA . ASN A 1 185 ? 28.301 1.167 16.681 1.00 73.12 185 ASN A CA 1
ATOM 1444 C C . ASN A 1 185 ? 27.510 -0.128 16.460 1.00 73.12 185 ASN A C 1
ATOM 1446 O O . ASN A 1 185 ? 27.940 -1.194 16.889 1.00 73.12 185 ASN A O 1
ATOM 1450 N N . LEU A 1 186 ? 26.358 -0.046 15.782 1.00 66.19 186 LEU A N 1
ATOM 1451 C CA . LEU A 1 186 ? 25.601 -1.227 15.369 1.00 66.19 186 LEU A CA 1
ATOM 1452 C C . LEU A 1 186 ? 26.362 -2.045 14.315 1.00 66.19 186 LEU A C 1
ATOM 1454 O O . LEU A 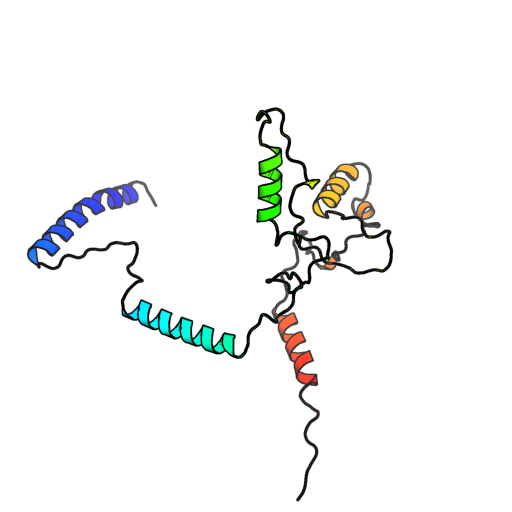1 186 ? 26.413 -3.264 14.432 1.00 66.19 186 LEU A O 1
ATOM 1458 N N . ALA A 1 187 ? 26.964 -1.396 13.313 1.00 71.50 187 ALA A N 1
ATOM 1459 C CA . ALA A 1 187 ? 27.790 -2.071 12.312 1.00 71.50 187 ALA A CA 1
ATOM 1460 C C . ALA A 1 187 ? 29.016 -2.741 12.954 1.00 71.50 187 ALA A C 1
ATOM 1462 O O . ALA A 1 187 ? 29.273 -3.911 12.683 1.00 71.50 187 ALA A O 1
ATOM 1463 N N . ASP A 1 188 ? 29.695 -2.046 13.869 1.00 75.56 188 ASP A N 1
ATOM 1464 C CA . ASP A 1 188 ? 30.836 -2.580 14.618 1.00 75.56 188 ASP A CA 1
ATOM 1465 C C . ASP A 1 188 ? 30.432 -3.787 15.479 1.00 75.56 188 ASP A C 1
ATOM 1467 O O . ASP A 1 188 ? 31.128 -4.800 15.490 1.00 75.56 188 ASP A O 1
ATOM 1471 N N . ALA A 1 189 ? 29.277 -3.729 16.153 1.00 71.62 189 ALA A N 1
ATOM 1472 C CA . ALA A 1 189 ? 28.759 -4.840 16.954 1.00 71.62 189 ALA A CA 1
ATOM 1473 C C . ALA A 1 189 ? 28.346 -6.052 16.099 1.00 71.62 189 ALA A C 1
ATOM 1475 O O . ALA A 1 189 ? 28.604 -7.193 16.485 1.00 71.62 189 ALA A O 1
ATOM 1476 N N . ILE A 1 190 ? 27.732 -5.819 14.933 1.00 70.69 190 ILE A N 1
ATOM 1477 C CA . ILE A 1 190 ? 27.376 -6.878 13.976 1.00 70.69 190 ILE A CA 1
ATOM 1478 C C . ILE A 1 190 ? 28.646 -7.541 13.424 1.00 70.69 190 ILE A C 1
ATOM 1480 O O . ILE A 1 190 ? 28.711 -8.769 13.359 1.00 70.69 190 ILE A O 1
ATOM 1484 N N . TRP A 1 191 ? 29.671 -6.759 13.074 1.00 76.94 191 TRP A N 1
ATOM 1485 C CA . TRP A 1 191 ? 30.956 -7.293 12.612 1.00 76.94 191 TRP A CA 1
ATOM 1486 C C . TRP A 1 191 ? 31.718 -8.045 13.702 1.00 76.94 191 TRP A C 1
ATOM 1488 O O . TRP A 1 191 ? 32.282 -9.105 13.423 1.00 76.94 191 TRP A O 1
ATOM 1498 N N . ALA A 1 192 ? 31.690 -7.556 14.943 1.00 75.38 192 ALA A N 1
ATOM 1499 C CA . ALA A 1 192 ? 32.264 -8.263 16.082 1.00 75.38 192 ALA A CA 1
ATOM 1500 C C . ALA A 1 192 ? 31.568 -9.619 16.308 1.00 75.38 192 ALA A C 1
ATOM 1502 O O . ALA A 1 192 ? 32.248 -10.634 16.398 1.00 75.38 192 ALA A O 1
ATOM 1503 N N . CYS A 1 193 ? 30.229 -9.668 16.282 1.00 66.06 193 CYS A N 1
ATOM 1504 C CA . CYS A 1 193 ? 29.478 -10.923 16.443 1.00 66.06 193 CYS A CA 1
ATOM 1505 C C . CYS A 1 193 ? 29.685 -11.908 15.280 1.00 66.06 193 CYS A C 1
ATOM 1507 O O . CYS A 1 193 ? 29.670 -13.117 15.486 1.00 66.06 193 CYS A O 1
ATOM 1509 N N . GLY A 1 194 ? 29.871 -11.412 14.051 1.00 57.19 194 GLY A N 1
ATOM 1510 C CA . GLY A 1 194 ? 30.129 -12.262 12.883 1.00 57.19 194 GLY A CA 1
ATOM 1511 C C . GLY A 1 194 ? 31.527 -12.890 12.865 1.00 57.19 194 GLY A C 1
ATOM 1512 O O . GLY A 1 194 ? 31.730 -13.905 12.201 1.00 57.19 194 GLY A O 1
ATOM 1513 N N . SER A 1 195 ? 32.479 -12.317 13.606 1.00 55.50 195 SER A N 1
ATOM 1514 C CA . SER A 1 195 ? 33.866 -12.801 13.671 1.00 55.50 195 SER A CA 1
ATOM 1515 C C . SER A 1 195 ? 34.009 -14.061 14.536 1.00 55.50 195 SER A C 1
ATOM 1517 O O . SER A 1 195 ? 34.871 -14.895 14.265 1.00 55.50 195 SER A O 1
ATOM 1519 N N . ASP A 1 196 ? 33.108 -14.259 15.502 1.00 50.97 196 ASP A N 1
ATOM 1520 C CA . ASP A 1 196 ? 33.077 -15.456 16.354 1.00 50.97 196 ASP A CA 1
ATOM 1521 C C . ASP A 1 196 ? 32.549 -16.703 15.616 1.00 50.97 196 ASP A C 1
ATOM 1523 O O . ASP A 1 196 ? 32.680 -17.821 16.105 1.00 50.97 196 ASP A O 1
ATOM 1527 N N . CYS A 1 197 ? 31.976 -16.548 14.415 1.00 47.22 197 CYS A N 1
ATOM 1528 C CA . CYS A 1 197 ? 31.413 -17.656 13.631 1.00 47.22 197 CYS A CA 1
ATOM 1529 C C . CYS A 1 197 ? 32.401 -18.305 12.639 1.00 47.22 197 CYS A C 1
ATOM 1531 O O . CYS A 1 197 ? 32.007 -19.230 11.931 1.00 47.22 197 CYS A O 1
ATOM 1533 N N . ILE A 1 198 ? 33.649 -17.820 12.529 1.00 49.22 198 ILE A N 1
ATOM 1534 C CA . ILE A 1 198 ? 34.580 -18.221 11.446 1.00 49.22 198 ILE A CA 1
ATOM 1535 C C . ILE A 1 198 ? 35.822 -18.984 11.959 1.00 49.22 198 ILE A C 1
ATOM 1537 O O . ILE A 1 198 ? 36.568 -19.552 11.165 1.00 49.22 198 ILE A O 1
ATOM 1541 N N . HIS A 1 199 ? 36.026 -19.119 13.272 1.00 46.91 199 HIS A N 1
ATOM 1542 C CA . HI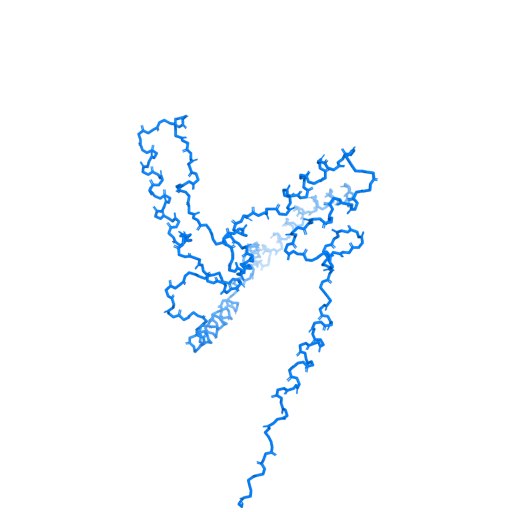S A 1 199 ? 37.161 -19.868 13.830 1.00 46.91 199 HIS A CA 1
ATOM 1543 C C . HIS A 1 199 ? 36.757 -21.206 14.453 1.00 46.91 199 HIS A C 1
ATOM 1545 O O . HIS A 1 199 ? 36.954 -21.415 15.643 1.00 46.91 199 HIS A O 1
ATOM 1551 N N . GLU A 1 200 ? 36.237 -22.138 13.650 1.00 43.56 200 GLU A N 1
ATOM 1552 C CA . GLU A 1 200 ? 36.197 -23.550 14.063 1.00 43.56 200 GLU A CA 1
ATOM 1553 C C . GLU A 1 200 ? 36.134 -24.542 12.887 1.00 43.56 200 GLU A C 1
ATOM 1555 O O . GLU A 1 200 ? 35.404 -25.524 12.928 1.00 43.56 200 GLU A O 1
ATOM 1560 N N . ILE A 1 201 ? 36.900 -24.322 11.810 1.00 47.91 201 ILE A N 1
ATOM 1561 C CA . ILE A 1 201 ? 37.177 -25.392 10.835 1.00 47.91 201 ILE A CA 1
ATOM 1562 C C . ILE A 1 201 ? 38.614 -25.257 10.321 1.00 47.91 201 ILE A C 1
ATOM 1564 O O . ILE A 1 201 ? 38.848 -24.707 9.256 1.00 47.91 201 ILE A O 1
ATOM 1568 N N . ASP A 1 202 ? 39.579 -25.762 11.086 1.00 40.75 202 ASP A N 1
ATOM 1569 C CA . ASP A 1 202 ? 40.853 -26.236 10.529 1.00 40.75 202 ASP A CA 1
ATOM 1570 C C . ASP A 1 202 ? 41.344 -27.411 11.386 1.00 40.75 202 ASP A C 1
ATOM 1572 O O . ASP A 1 202 ? 42.199 -27.300 12.263 1.00 40.75 202 ASP A O 1
ATOM 1576 N N . GLY A 1 203 ? 40.701 -28.560 11.169 1.00 36.56 203 GLY A N 1
ATOM 1577 C CA . GLY A 1 203 ? 41.178 -29.861 11.617 1.00 36.56 203 GLY A CA 1
ATOM 1578 C C . GLY A 1 203 ? 41.878 -30.561 10.458 1.00 36.56 203 GLY A C 1
ATOM 1579 O O . GLY A 1 203 ? 41.251 -30.851 9.441 1.00 36.56 203 GLY A O 1
ATOM 1580 N N . GLU A 1 204 ? 43.176 -30.816 10.625 1.00 41.84 204 GLU A N 1
ATOM 1581 C CA . GLU A 1 204 ? 44.024 -31.614 9.737 1.00 41.84 204 GLU A CA 1
ATOM 1582 C C . GLU A 1 204 ? 43.331 -32.898 9.246 1.00 41.84 204 GLU A C 1
ATOM 1584 O O . GLU A 1 204 ? 42.900 -33.729 10.046 1.00 41.84 204 GLU A O 1
ATOM 1589 N N . VAL A 1 205 ? 43.357 -33.144 7.933 1.00 35.19 205 VAL A N 1
ATOM 1590 C CA . VAL A 1 205 ? 43.270 -34.507 7.394 1.00 35.19 205 VAL A CA 1
ATOM 1591 C C . VAL A 1 205 ? 44.519 -34.769 6.564 1.00 35.19 205 VAL A C 1
ATOM 1593 O O . VAL A 1 205 ? 44.635 -34.351 5.415 1.00 35.19 205 VAL A O 1
ATOM 1596 N N . LYS A 1 206 ? 45.469 -35.472 7.188 1.00 37.59 206 LYS A N 1
ATOM 1597 C CA . LYS A 1 206 ? 46.531 -36.212 6.502 1.00 37.59 206 LYS A CA 1
ATOM 1598 C C . LYS A 1 206 ? 45.916 -37.391 5.751 1.00 37.59 206 LYS A C 1
ATOM 1600 O O . LYS A 1 206 ? 45.313 -38.247 6.398 1.00 37.59 206 LYS A O 1
ATOM 1605 N N . ILE A 1 207 ? 46.188 -37.482 4.450 1.00 40.97 207 ILE A N 1
ATOM 1606 C CA . ILE A 1 207 ? 46.659 -38.714 3.795 1.00 40.97 207 ILE A CA 1
ATOM 1607 C C . ILE A 1 207 ? 47.807 -38.315 2.874 1.00 40.97 207 ILE A C 1
ATOM 1609 O O . ILE A 1 207 ? 47.597 -37.390 2.060 1.00 40.97 207 ILE A O 1
#

Secondary structure (DSSP, 8-state):
--HHHHHHHHHHHHHHHHHHHHHHHHHT------TT-TT--HHHHHHHHHHHHHHHHHHHHS-S--S--S-B-TTT-PBPPTT--GGGHHHHHHHHHHHHTT--TTT----GGGSPPP---------S-GGG-----HHHHHHHHHHHHTTT-SSGGGGGTT---SS-GGGB-TTSSBPPP-HHHHHHHHHHHHHTTSSS-------

Organism: Mytilus coruscus (NCBI:txid42192)

pLDDT: mean 73.2, std 16.34, range [35.19, 96.38]

Foldseek 3Di:
DDPVVVVCVVVVVVVVVVVVVVVCVVVVNDDPPPVPPPPVDPVNVVVVVVVVVVVVVVCVVVVPDDPDPFDADPVPRDTDDPQADVVCQVVLVVVLVVVCPPDDPVPDDDDPVSGGHHPPDDPPPDDPDPVPPDPDDVVVVVVCLVVVVVVVDPDSVVSCPPPPDPDDPVQADPVRHGDDPPVVVVVVVVVVVVVVVPPDDDDDDDD